Protein AF-A0A560WJF0-F1 (afdb_monomer_lite)

Structure (mmCIF, N/CA/C/O backbone):
data_AF-A0A560WJF0-F1
#
_entry.id   AF-A0A560WJF0-F1
#
loop_
_atom_site.group_PDB
_atom_site.id
_atom_site.type_symbol
_atom_site.label_atom_id
_atom_site.label_alt_id
_atom_site.label_comp_id
_atom_site.label_asym_id
_atom_site.label_entity_id
_atom_site.label_seq_id
_atom_site.pdbx_PDB_ins_code
_atom_site.Cartn_x
_atom_site.Cartn_y
_atom_site.Cartn_z
_atom_site.occupancy
_atom_site.B_iso_or_equiv
_atom_site.auth_seq_id
_atom_site.auth_comp_id
_atom_site.auth_asym_id
_atom_site.auth_atom_id
_atom_site.pdbx_PDB_model_num
ATOM 1 N N . MET A 1 1 ? -15.827 9.430 17.264 1.00 92.88 1 MET A N 1
ATOM 2 C CA . MET A 1 1 ? -16.241 8.261 18.067 1.00 92.88 1 MET A CA 1
ATOM 3 C C . MET A 1 1 ? -15.014 7.760 18.807 1.00 92.88 1 MET A C 1
ATOM 5 O O . MET A 1 1 ? -13.922 7.928 18.284 1.00 92.88 1 MET A O 1
ATOM 9 N N . VAL A 1 2 ? -15.182 7.204 20.005 1.00 95.75 2 VAL A N 1
ATOM 10 C CA . VAL A 1 2 ? -14.096 6.540 20.741 1.00 95.75 2 VAL A CA 1
ATOM 11 C C . VAL A 1 2 ? -14.425 5.054 20.792 1.00 95.75 2 VAL A C 1
ATOM 13 O O . VAL A 1 2 ? -15.558 4.708 21.127 1.00 95.75 2 VAL A O 1
ATOM 16 N N . ILE A 1 3 ? -13.469 4.212 20.411 1.00 94.94 3 ILE A N 1
ATOM 17 C CA . ILE A 1 3 ? -13.545 2.758 20.556 1.00 94.94 3 ILE A CA 1
ATOM 18 C C . ILE A 1 3 ? -12.639 2.366 21.716 1.00 94.94 3 ILE A C 1
ATOM 20 O O . ILE A 1 3 ? -11.449 2.673 21.694 1.00 94.94 3 ILE A O 1
ATOM 24 N N . HIS A 1 4 ? -13.209 1.689 22.710 1.00 94.19 4 HIS A N 1
ATOM 25 C CA . HIS A 1 4 ? -12.426 1.078 23.773 1.00 94.19 4 HIS A CA 1
ATOM 26 C C . HIS A 1 4 ? -11.881 -0.258 23.272 1.00 94.19 4 HIS A C 1
ATOM 28 O O . HIS A 1 4 ? -12.667 -1.140 22.931 1.00 94.19 4 HIS A O 1
ATOM 34 N N . THR A 1 5 ? -10.562 -0.379 23.166 1.00 91.44 5 THR A N 1
ATOM 35 C CA . THR A 1 5 ? -9.895 -1.587 22.671 1.00 91.44 5 THR A CA 1
ATOM 36 C C . THR A 1 5 ? -9.577 -2.532 23.826 1.00 91.44 5 THR A C 1
ATOM 38 O O . THR A 1 5 ? -9.206 -2.105 24.925 1.00 91.44 5 THR A O 1
ATOM 41 N N . GLU A 1 6 ? -9.687 -3.839 23.590 1.00 88.75 6 GLU A N 1
ATOM 42 C CA . GLU A 1 6 ? -9.444 -4.851 24.624 1.00 88.75 6 GLU A CA 1
ATOM 43 C C . GLU A 1 6 ? -7.965 -5.240 24.699 1.00 88.75 6 GLU A C 1
ATOM 45 O O . GLU A 1 6 ? -7.574 -6.397 24.548 1.00 88.75 6 GLU A O 1
ATOM 50 N N . LEU A 1 7 ? -7.109 -4.248 24.961 1.00 92.88 7 LEU A N 1
ATOM 51 C CA . LEU A 1 7 ? -5.667 -4.469 25.015 1.00 92.88 7 LEU A CA 1
ATOM 52 C C . LEU A 1 7 ? -5.272 -5.431 26.156 1.00 92.88 7 LEU A C 1
ATOM 54 O O . LEU A 1 7 ? -5.775 -5.303 27.282 1.00 92.88 7 LEU A O 1
ATOM 58 N N . PRO A 1 8 ? -4.283 -6.319 25.935 1.00 92.44 8 PRO A N 1
ATOM 59 C CA . PRO A 1 8 ? -3.612 -7.068 26.991 1.00 92.44 8 PRO A CA 1
ATOM 60 C C . PRO A 1 8 ? -3.231 -6.192 28.192 1.00 92.44 8 PRO A C 1
ATOM 62 O O . PRO A 1 8 ? -2.823 -5.040 28.041 1.00 92.44 8 PRO A O 1
ATOM 65 N N . ALA A 1 9 ? -3.307 -6.752 29.405 1.00 91.25 9 ALA A N 1
ATOM 66 C CA . ALA A 1 9 ? -3.185 -5.993 30.657 1.00 91.25 9 ALA A CA 1
ATOM 67 C C . ALA A 1 9 ? -1.922 -5.111 30.744 1.00 91.25 9 ALA A C 1
ATOM 69 O O . ALA A 1 9 ? -1.984 -3.995 31.258 1.00 91.25 9 ALA A O 1
ATOM 70 N N . VAL A 1 10 ? -0.795 -5.592 30.209 1.00 92.62 10 VAL A N 1
ATOM 71 C CA . VAL A 1 10 ? 0.477 -4.851 30.176 1.00 92.62 10 VAL A CA 1
ATOM 72 C C . VAL A 1 10 ? 0.373 -3.592 29.309 1.00 92.62 10 VAL A C 1
ATOM 74 O O . VAL A 1 10 ? 0.867 -2.536 29.691 1.00 92.62 10 VAL A O 1
ATOM 77 N N . TRP A 1 11 ? -0.292 -3.681 28.159 1.00 95.44 11 TRP A N 1
ATOM 78 C CA . TRP A 1 11 ? -0.465 -2.567 27.222 1.00 95.44 11 TRP A CA 1
ATOM 79 C C . TRP A 1 11 ? -1.551 -1.609 27.694 1.00 95.44 11 TRP A C 1
ATOM 81 O O . TRP A 1 11 ? -1.401 -0.396 27.581 1.00 95.44 11 TRP A O 1
ATOM 91 N N . ARG A 1 12 ? -2.598 -2.146 28.328 1.00 92.12 12 ARG A N 1
ATOM 92 C CA . ARG A 1 12 ? -3.632 -1.354 28.994 1.00 92.12 12 ARG A CA 1
ATOM 93 C C . ARG A 1 12 ? -3.032 -0.433 30.060 1.00 92.12 12 ARG A C 1
ATOM 95 O O . ARG A 1 12 ? -3.375 0.741 30.112 1.00 92.12 12 ARG A O 1
ATOM 102 N N . ALA A 1 13 ? -2.080 -0.927 30.856 1.00 92.06 13 ALA A N 1
ATOM 103 C CA . ALA A 1 13 ? -1.362 -0.107 31.837 1.00 92.06 13 ALA A CA 1
ATOM 104 C C . ALA A 1 13 ? -0.521 1.015 31.194 1.00 92.06 13 ALA A C 1
ATOM 106 O O . ALA A 1 13 ? -0.333 2.064 31.805 1.00 92.06 13 ALA A O 1
ATOM 107 N N . ALA A 1 14 ? -0.038 0.808 29.965 1.00 93.25 14 ALA A N 1
ATOM 108 C CA . ALA A 1 14 ? 0.671 1.814 29.175 1.00 93.25 14 ALA A CA 1
ATOM 109 C C . ALA A 1 14 ? -0.266 2.736 28.365 1.00 93.25 14 ALA A C 1
ATOM 111 O O . ALA A 1 14 ? 0.202 3.701 27.765 1.00 93.25 14 ALA A O 1
ATOM 112 N N . GLY A 1 15 ? -1.570 2.439 28.319 1.00 95.38 15 GLY A N 1
ATOM 113 C CA . GLY A 1 15 ? -2.573 3.159 27.529 1.00 95.38 15 GLY A CA 1
ATOM 114 C C . GLY A 1 15 ? -2.518 2.909 26.015 1.00 95.38 15 GLY A C 1
ATOM 115 O O . GLY A 1 15 ? -3.327 3.477 25.282 1.00 95.38 15 GLY A O 1
ATOM 116 N N . GLN A 1 16 ? -1.594 2.073 25.529 1.00 96.62 16 GLN A N 1
ATOM 117 C CA . GLN A 1 16 ? -1.430 1.758 24.108 1.00 96.62 16 GLN A CA 1
ATOM 118 C C . GLN A 1 16 ? -0.693 0.429 23.887 1.00 96.62 16 GLN A C 1
ATOM 120 O O . GLN A 1 16 ? 0.109 -0.005 24.718 1.00 96.62 16 GLN A O 1
ATOM 125 N N . SER A 1 17 ? -0.921 -0.187 22.729 1.00 96.94 17 SER A N 1
ATOM 126 C CA . SER A 1 17 ? -0.139 -1.321 22.231 1.00 96.94 17 SER A CA 1
ATOM 127 C C . SER A 1 17 ? 1.274 -0.896 21.787 1.00 96.94 17 SER A C 1
ATOM 129 O O . SER A 1 17 ? 1.499 0.275 21.457 1.00 96.94 17 SER A O 1
ATOM 131 N N . PRO A 1 18 ? 2.231 -1.841 21.686 1.00 95.81 18 PRO A N 1
ATOM 132 C CA . PRO A 1 18 ? 3.558 -1.594 21.113 1.00 95.81 18 PRO A CA 1
ATOM 133 C C . PRO A 1 18 ? 3.526 -1.062 19.674 1.00 95.81 18 PRO A C 1
ATOM 135 O O . PRO A 1 18 ? 4.494 -0.451 19.226 1.00 95.81 18 PRO A O 1
ATOM 138 N N . PHE A 1 19 ? 2.417 -1.275 18.961 1.00 95.00 19 PHE A N 1
ATOM 139 C CA . PHE A 1 19 ? 2.232 -0.873 17.567 1.00 95.00 19 PHE A CA 1
ATOM 140 C C . PHE A 1 19 ? 1.314 0.352 17.407 1.00 95.00 19 PHE A C 1
ATOM 142 O O . PHE A 1 19 ? 0.884 0.665 16.296 1.00 95.00 19 PHE A O 1
ATOM 149 N N . GLY A 1 20 ? 1.041 1.067 18.506 1.00 95.56 20 GLY A N 1
ATOM 150 C CA . GLY A 1 20 ? 0.449 2.409 18.524 1.00 95.56 20 GLY A CA 1
ATOM 151 C C . GLY A 1 20 ? -1.075 2.493 18.417 1.00 95.56 20 GLY A C 1
ATOM 152 O O . GLY A 1 20 ? -1.596 3.600 18.262 1.00 95.56 20 GLY A O 1
ATOM 153 N N . VAL A 1 21 ? -1.784 1.366 18.541 1.00 97.25 21 VAL A N 1
ATOM 154 C CA . VAL A 1 21 ? -3.228 1.352 18.850 1.00 97.25 21 VAL A CA 1
ATOM 155 C C . VAL A 1 21 ? -3.427 1.791 20.299 1.00 97.25 21 VAL A C 1
ATOM 157 O O . VAL A 1 21 ? -2.797 1.218 21.190 1.00 97.25 21 VAL A O 1
ATOM 160 N N . GLN A 1 22 ? -4.271 2.791 20.540 1.00 97.19 22 GLN A N 1
ATOM 161 C CA . GLN A 1 22 ? -4.580 3.307 21.875 1.00 97.19 22 GLN A CA 1
ATOM 162 C C . GLN A 1 22 ? -5.705 2.512 22.546 1.00 97.19 22 GLN A C 1
ATOM 164 O O . GLN A 1 22 ? -6.575 1.956 21.877 1.00 97.19 22 GLN A O 1
ATOM 169 N N . MET A 1 23 ? -5.705 2.497 23.882 1.00 95.50 23 MET A N 1
ATOM 170 C CA . MET A 1 23 ? -6.789 1.913 24.686 1.00 95.50 23 MET A CA 1
ATOM 171 C C . MET A 1 23 ? -8.140 2.571 24.372 1.00 95.50 23 MET A C 1
ATOM 173 O O . MET A 1 23 ? -9.139 1.883 24.205 1.00 95.50 23 MET A O 1
ATOM 177 N N . ASP A 1 24 ? -8.144 3.896 24.234 1.00 96.00 24 ASP A N 1
ATOM 178 C CA . ASP A 1 24 ? -9.291 4.683 23.786 1.00 96.00 24 ASP A CA 1
ATOM 179 C C . ASP A 1 24 ? -8.988 5.254 22.396 1.00 96.00 24 ASP A C 1
ATOM 181 O O . ASP A 1 24 ? -8.486 6.370 22.245 1.00 96.00 24 ASP A O 1
ATOM 185 N N . GLU A 1 25 ? -9.256 4.469 21.356 1.00 97.19 25 GLU A N 1
ATOM 186 C CA . GLU A 1 25 ? -8.896 4.824 19.988 1.00 97.19 25 GLU A CA 1
ATOM 187 C C . GLU A 1 25 ? -9.942 5.773 19.384 1.00 97.19 25 GLU A C 1
ATOM 189 O O . GLU A 1 25 ? -11.121 5.439 19.199 1.00 97.19 25 GLU A O 1
ATOM 194 N N . VAL A 1 26 ? -9.511 6.997 19.070 1.00 96.44 26 VAL A N 1
ATOM 195 C CA . VAL A 1 26 ? -10.371 8.003 18.444 1.00 96.44 26 VAL A CA 1
ATOM 196 C C . VAL A 1 26 ? -10.484 7.724 16.951 1.00 96.44 26 VAL A C 1
ATOM 198 O O . VAL A 1 26 ? -9.529 7.873 16.191 1.00 96.44 26 VAL A O 1
ATOM 201 N N . VAL A 1 27 ? -11.699 7.411 16.513 1.00 96.38 27 VAL A N 1
ATOM 202 C CA . VAL A 1 27 ? -12.021 7.155 15.108 1.00 96.38 27 VAL A CA 1
ATOM 203 C C . VAL A 1 27 ? -13.098 8.110 14.607 1.00 96.38 27 VAL A C 1
ATOM 205 O O . VAL A 1 27 ? -14.061 8.459 15.304 1.00 96.38 27 VAL A O 1
ATOM 208 N N . THR A 1 28 ? -12.955 8.540 13.361 1.00 95.56 28 THR A N 1
ATOM 209 C CA . THR A 1 28 ? -13.942 9.363 12.665 1.00 95.56 28 THR A CA 1
ATOM 210 C C . THR A 1 28 ? -14.656 8.510 11.632 1.00 95.56 28 THR A C 1
ATOM 212 O O . THR A 1 28 ? -14.018 7.992 10.722 1.00 95.56 28 THR A O 1
ATOM 215 N N . ILE A 1 29 ? -15.981 8.403 11.750 1.00 93.25 29 ILE A N 1
ATOM 216 C CA . ILE A 1 29 ? -16.832 7.879 10.680 1.00 93.25 29 ILE A CA 1
ATOM 217 C C . ILE A 1 29 ? -17.608 9.054 10.095 1.00 93.25 29 ILE A C 1
ATOM 219 O O . ILE A 1 29 ? -18.488 9.611 10.751 1.00 93.25 29 ILE A O 1
ATOM 223 N N . ALA A 1 30 ? -17.253 9.452 8.878 1.00 92.00 30 ALA A N 1
ATOM 224 C CA . ALA A 1 30 ? -17.898 10.538 8.160 1.00 92.00 30 ALA A CA 1
ATOM 225 C C . ALA A 1 30 ? -18.927 9.979 7.170 1.00 92.00 30 ALA A C 1
ATOM 227 O O . ALA A 1 30 ? -18.611 9.141 6.321 1.00 92.00 30 ALA A O 1
ATOM 228 N N . LEU A 1 31 ? -20.165 10.460 7.275 1.00 91.12 31 LEU A N 1
ATOM 229 C CA . LEU A 1 31 ? -21.229 10.149 6.326 1.00 91.12 31 LEU A CA 1
ATOM 230 C C . LEU A 1 31 ? -21.211 11.178 5.195 1.00 91.12 31 LEU A C 1
ATOM 232 O O . LEU A 1 31 ? -21.229 12.383 5.438 1.00 91.12 31 LEU A O 1
ATOM 236 N N . HIS A 1 32 ? -21.184 10.699 3.957 1.00 86.75 32 HIS A N 1
ATOM 237 C CA . HIS A 1 32 ? -21.320 11.547 2.777 1.00 86.75 32 HIS A CA 1
ATOM 238 C C . HIS A 1 32 ? -22.782 12.006 2.623 1.00 86.75 32 HIS A C 1
ATOM 240 O O . HIS A 1 32 ? -23.697 11.283 3.015 1.00 86.75 32 HIS A O 1
ATOM 246 N N . ASP A 1 33 ? -23.027 13.138 1.957 1.00 91.38 33 ASP A N 1
ATOM 247 C CA . ASP A 1 33 ? -24.388 13.616 1.622 1.00 91.38 33 ASP A CA 1
ATOM 248 C C . ASP A 1 33 ? -25.220 12.614 0.785 1.00 91.38 33 ASP A C 1
ATOM 250 O O . ASP A 1 33 ? -26.446 12.678 0.758 1.00 91.38 33 ASP A O 1
ATOM 254 N N . ARG A 1 34 ? -24.553 11.649 0.138 1.00 90.12 34 ARG A N 1
ATOM 255 C CA . ARG A 1 34 ? -25.143 10.572 -0.660 1.00 90.12 34 ARG A CA 1
ATOM 256 C C . ARG A 1 34 ? -25.253 9.258 0.104 1.00 90.12 34 ARG A C 1
ATOM 258 O O . ARG A 1 34 ? -25.579 8.244 -0.504 1.00 90.12 34 ARG A O 1
ATOM 265 N N . PHE A 1 35 ? -24.949 9.212 1.396 1.00 85.12 35 PHE A N 1
ATOM 266 C CA . PHE A 1 35 ? -25.172 8.009 2.195 1.00 85.12 35 PHE A CA 1
ATOM 267 C C . PHE A 1 35 ? -26.670 7.617 2.162 1.00 85.12 35 PHE A C 1
ATOM 269 O O . PHE A 1 35 ? -27.514 8.504 2.290 1.00 85.12 35 PHE A O 1
ATOM 276 N N . PRO A 1 36 ? -27.044 6.331 1.978 1.00 82.06 36 PRO A N 1
ATOM 277 C CA . PRO A 1 36 ? -26.206 5.123 1.927 1.00 82.06 36 PRO A CA 1
ATOM 278 C C . PRO A 1 36 ? -25.789 4.672 0.509 1.00 82.06 36 PRO A C 1
ATOM 280 O O . PRO A 1 36 ? -25.342 3.540 0.325 1.00 82.06 36 PRO A O 1
ATOM 283 N N . LEU A 1 37 ? -25.933 5.514 -0.520 1.00 84.25 37 LEU A N 1
ATOM 284 C CA . LEU A 1 37 ? -25.491 5.189 -1.887 1.00 84.25 37 LEU A CA 1
ATOM 285 C C . LEU A 1 37 ? -23.963 5.101 -2.002 1.00 84.25 37 LEU A C 1
ATOM 287 O O . LEU A 1 37 ? -23.449 4.410 -2.881 1.00 84.25 37 LEU A O 1
ATOM 291 N N . VAL A 1 38 ? -23.232 5.775 -1.119 1.00 85.56 38 VAL A N 1
ATOM 292 C CA . VAL A 1 38 ? -21.773 5.678 -1.008 1.00 85.56 38 VAL A CA 1
ATOM 293 C C . VAL A 1 38 ? -21.378 5.194 0.382 1.00 85.56 38 VAL A C 1
ATOM 295 O O . VAL A 1 38 ? -22.110 5.402 1.353 1.00 85.56 38 VAL A O 1
ATOM 298 N N . SER A 1 39 ? -20.225 4.530 0.458 1.00 86.25 39 SER A N 1
ATOM 299 C CA . SER A 1 39 ? -19.659 4.065 1.723 1.00 86.25 39 SER A CA 1
ATOM 300 C C . SER A 1 39 ? -19.391 5.244 2.664 1.00 86.25 39 SER A C 1
ATOM 302 O O . SER A 1 39 ? -18.975 6.304 2.187 1.00 86.25 39 SER A O 1
ATOM 304 N N . PRO A 1 40 ? -19.571 5.076 3.985 1.00 89.56 40 PRO A N 1
ATOM 305 C CA . PRO A 1 40 ? -18.981 5.999 4.944 1.00 89.56 40 PRO A CA 1
ATOM 306 C C . PRO A 1 40 ? -17.452 6.013 4.801 1.00 89.56 40 PRO A C 1
ATOM 308 O O . PRO A 1 40 ? -16.851 5.005 4.412 1.00 89.56 40 PRO A O 1
ATOM 311 N N . TRP A 1 41 ? -16.838 7.146 5.142 1.00 89.81 41 TRP A N 1
ATOM 312 C CA . TRP A 1 41 ? -15.387 7.267 5.270 1.00 89.81 41 TRP A CA 1
ATOM 313 C C . TRP A 1 41 ? -14.961 7.023 6.702 1.00 89.81 41 TRP A C 1
ATOM 315 O O . TRP A 1 41 ? -15.542 7.587 7.629 1.00 89.81 41 TRP A O 1
ATOM 325 N N . ILE A 1 42 ? -13.929 6.207 6.871 1.00 93.25 42 ILE A N 1
ATOM 326 C CA . ILE A 1 42 ? -13.411 5.817 8.176 1.00 93.25 42 ILE A CA 1
ATOM 327 C C . ILE A 1 42 ? -11.984 6.327 8.260 1.00 93.25 42 ILE A C 1
ATOM 329 O O . ILE A 1 42 ? -11.157 6.032 7.404 1.00 93.25 42 ILE A O 1
ATOM 333 N N . ARG A 1 43 ? -11.707 7.123 9.285 1.00 94.56 43 ARG A N 1
ATOM 334 C CA . ARG A 1 43 ? -10.398 7.722 9.526 1.00 94.56 43 ARG A CA 1
ATOM 335 C C . ARG A 1 43 ? -9.959 7.412 10.948 1.00 94.56 43 ARG A C 1
ATOM 337 O O . ARG A 1 43 ? -10.694 7.693 11.896 1.00 94.56 43 ARG A O 1
ATOM 344 N N . LEU A 1 44 ? -8.763 6.851 11.067 1.00 96.19 44 LEU A N 1
ATOM 345 C CA . LEU A 1 44 ? -8.034 6.721 12.327 1.00 96.19 44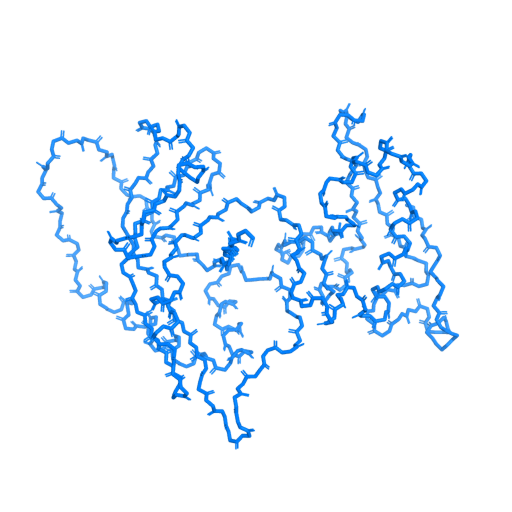 LEU A CA 1
ATOM 346 C C . LEU A 1 44 ? -7.369 8.060 12.675 1.00 96.19 44 LEU A C 1
ATOM 348 O O . LEU A 1 44 ? -7.392 8.998 11.871 1.00 96.19 44 LEU A O 1
ATOM 352 N N . ARG A 1 45 ? -6.770 8.168 13.863 1.00 94.94 45 ARG A N 1
ATOM 353 C CA . ARG A 1 45 ? -5.992 9.358 14.236 1.00 94.94 45 ARG A CA 1
ATOM 354 C C . ARG A 1 45 ? -4.910 9.677 13.198 1.00 94.94 45 ARG A C 1
ATOM 356 O O . ARG A 1 45 ? -4.380 8.795 12.527 1.00 94.94 45 ARG A O 1
ATOM 363 N N . ASP A 1 46 ? -4.553 10.952 13.095 1.00 91.62 46 ASP A N 1
ATOM 364 C CA . ASP A 1 46 ? -3.581 11.424 12.098 1.00 91.62 46 ASP A CA 1
ATOM 365 C C . ASP A 1 46 ? -2.165 10.896 12.325 1.00 91.62 46 ASP A C 1
ATOM 367 O O . ASP A 1 46 ? -1.390 10.762 11.379 1.00 91.62 46 ASP A O 1
ATOM 371 N N . ASP A 1 47 ? -1.847 10.576 13.574 1.00 92.44 47 ASP A N 1
ATOM 372 C CA . ASP A 1 47 ? -0.597 9.971 14.012 1.00 92.44 47 ASP A CA 1
ATOM 373 C C . ASP A 1 47 ? -0.686 8.440 14.140 1.00 92.44 47 ASP A C 1
ATOM 375 O O . ASP A 1 47 ? 0.252 7.817 14.641 1.00 92.44 47 ASP A O 1
ATOM 379 N N . PHE A 1 48 ? -1.778 7.809 13.685 1.00 94.88 48 PHE A N 1
ATOM 380 C CA . PHE A 1 48 ? -1.896 6.352 13.705 1.00 94.88 48 PHE A CA 1
ATOM 381 C C . PHE A 1 48 ? -0.782 5.716 12.849 1.00 94.88 48 PHE A C 1
ATOM 383 O O . PHE A 1 48 ? -0.611 6.097 11.681 1.00 94.88 48 PHE A O 1
ATOM 390 N N . PRO A 1 49 ? -0.007 4.748 13.381 1.00 92.25 49 PRO A N 1
ATOM 391 C CA . PRO A 1 49 ? 1.139 4.205 12.664 1.00 92.25 49 PRO A CA 1
ATOM 392 C C . PRO A 1 49 ? 0.752 3.550 11.340 1.00 92.25 49 PRO A C 1
ATOM 394 O O . PRO A 1 49 ? -0.084 2.657 11.277 1.00 92.25 49 PRO A O 1
ATOM 397 N N . ARG A 1 50 ? 1.426 3.933 10.253 1.00 89.75 50 ARG A N 1
ATOM 398 C CA . ARG A 1 50 ? 1.193 3.333 8.927 1.00 89.75 50 ARG A CA 1
ATOM 399 C C . ARG A 1 50 ? 1.883 1.982 8.733 1.00 89.75 50 ARG A C 1
ATOM 401 O O . ARG A 1 50 ? 1.792 1.424 7.654 1.00 89.75 50 ARG A O 1
ATOM 408 N N . ILE A 1 51 ? 2.571 1.457 9.746 1.00 89.06 51 ILE A N 1
ATOM 409 C CA . ILE A 1 51 ? 3.253 0.152 9.685 1.00 89.06 51 ILE A CA 1
ATOM 410 C C . ILE A 1 51 ? 2.283 -1.027 9.550 1.00 89.06 51 ILE A C 1
ATOM 412 O O . ILE A 1 51 ? 2.711 -2.129 9.229 1.00 89.06 51 ILE A O 1
ATOM 416 N N . HIS A 1 52 ? 0.996 -0.798 9.803 1.00 91.56 52 HIS A N 1
ATOM 417 C CA . HIS A 1 52 ? -0.028 -1.827 9.753 1.00 91.56 52 HIS A CA 1
ATOM 418 C C . HIS A 1 52 ? -0.381 -2.209 8.308 1.00 91.56 52 HIS A C 1
ATOM 420 O O . HIS A 1 52 ? -0.518 -1.319 7.453 1.00 91.56 52 HIS A O 1
ATOM 426 N N . PRO A 1 53 ? -0.570 -3.513 8.022 1.00 89.31 53 PRO A N 1
ATOM 427 C CA . PRO A 1 53 ? -1.255 -3.952 6.815 1.00 89.31 53 PRO A CA 1
ATOM 428 C C . PRO A 1 53 ? -2.641 -3.320 6.707 1.00 89.31 53 PRO A C 1
ATOM 430 O O . PRO A 1 53 ? -3.167 -2.766 7.670 1.00 89.31 53 PRO A O 1
ATOM 433 N N . HIS A 1 54 ? -3.260 -3.418 5.532 1.00 90.75 54 HIS A N 1
ATOM 434 C CA . HIS A 1 54 ? -4.649 -2.981 5.353 1.00 90.75 54 HIS A CA 1
ATOM 435 C C . HIS A 1 54 ? -4.896 -1.514 5.746 1.00 90.75 54 HIS A C 1
ATOM 437 O O . HIS A 1 54 ? -5.984 -1.156 6.178 1.00 90.75 54 HIS A O 1
ATOM 443 N N . ILE A 1 55 ? -3.907 -0.642 5.542 1.00 91.19 55 ILE A N 1
ATOM 444 C CA . ILE A 1 55 ? -4.075 0.817 5.522 1.00 91.19 55 ILE A CA 1
ATOM 445 C C . ILE A 1 55 ? -4.042 1.282 4.066 1.00 91.19 55 ILE A C 1
ATOM 447 O O . ILE A 1 55 ? -3.125 0.927 3.323 1.00 91.19 55 ILE A O 1
ATOM 451 N N . GLN A 1 56 ? -5.019 2.100 3.660 1.00 87.31 56 GLN A N 1
ATOM 452 C CA . GLN A 1 56 ? -5.075 2.671 2.314 1.00 87.31 56 GLN A CA 1
ATOM 453 C C . GLN A 1 56 ? -3.767 3.409 1.974 1.00 87.31 56 GLN A C 1
ATOM 455 O O . GLN A 1 56 ? -3.254 4.182 2.801 1.00 87.31 56 GLN A O 1
ATOM 460 N N . PRO A 1 57 ? -3.243 3.232 0.747 1.00 82.88 57 PRO A N 1
ATOM 461 C CA . PRO A 1 57 ? -2.093 3.988 0.276 1.00 82.88 57 PRO A CA 1
ATOM 462 C C . PRO A 1 57 ? -2.345 5.491 0.373 1.00 82.88 57 PRO A C 1
ATOM 464 O O . PRO A 1 57 ? -3.413 5.991 0.020 1.00 82.88 57 PRO A O 1
ATOM 467 N N . GLY A 1 58 ? -1.343 6.232 0.831 1.00 78.25 58 GLY A N 1
ATOM 468 C CA . GLY A 1 58 ? -1.483 7.661 1.047 1.00 78.25 58 GLY A CA 1
ATOM 469 C C . GLY A 1 58 ? -0.142 8.334 1.271 1.00 78.25 58 GLY A C 1
ATOM 470 O O . GLY A 1 58 ? 0.818 7.724 1.739 1.00 78.25 58 GLY A O 1
ATOM 471 N N . LYS A 1 59 ? -0.071 9.623 0.935 1.00 72.56 59 LYS A N 1
ATOM 472 C CA . LYS A 1 59 ? 1.115 10.441 1.215 1.00 72.56 59 LYS A CA 1
ATOM 473 C C . LYS A 1 59 ? 1.287 10.621 2.723 1.00 72.56 59 LYS A C 1
ATOM 475 O O . LYS A 1 59 ? 0.312 10.561 3.477 1.00 72.56 59 LYS A O 1
ATOM 480 N N . ALA A 1 60 ? 2.509 10.917 3.158 1.00 73.81 60 ALA A N 1
ATOM 481 C CA . ALA A 1 60 ? 2.741 11.387 4.520 1.00 73.81 60 ALA A CA 1
ATOM 482 C C . ALA A 1 60 ? 1.809 12.577 4.832 1.00 73.81 60 ALA A C 1
ATOM 484 O O . ALA A 1 60 ? 1.646 13.474 4.004 1.00 73.81 60 ALA A O 1
ATOM 485 N N . GLY A 1 61 ? 1.146 12.538 5.990 1.00 78.94 61 GLY A N 1
ATOM 486 C CA . GLY A 1 61 ? 0.158 13.542 6.403 1.00 78.94 61 GLY A CA 1
ATOM 487 C C . GLY A 1 61 ? -1.233 13.419 5.764 1.00 78.94 61 GLY A C 1
ATOM 488 O O . GLY A 1 61 ? -2.121 14.188 6.117 1.00 78.94 61 GLY A O 1
ATOM 489 N N . SER A 1 62 ? -1.462 12.471 4.846 1.00 83.75 62 SER A N 1
ATOM 490 C CA . SER A 1 62 ? -2.829 12.134 4.417 1.00 83.75 62 SER A CA 1
ATOM 491 C C . SER A 1 62 ? -3.576 11.365 5.508 1.00 83.75 62 SER A C 1
ATOM 493 O O . SER A 1 62 ? -2.957 10.802 6.416 1.00 83.75 62 SER A O 1
ATOM 495 N N . PHE A 1 63 ? -4.905 11.311 5.402 1.00 88.94 63 PHE A N 1
ATOM 496 C CA . PHE A 1 63 ? -5.741 10.562 6.337 1.00 88.94 63 PHE A CA 1
ATOM 497 C C . PHE A 1 63 ? -5.356 9.082 6.379 1.00 88.94 63 PHE A C 1
ATOM 499 O O . PHE A 1 63 ? -5.029 8.476 5.353 1.00 88.94 63 PHE A O 1
ATOM 506 N N . VAL A 1 64 ? -5.376 8.509 7.580 1.00 92.88 64 VAL A N 1
ATOM 507 C CA . VAL A 1 64 ? -5.144 7.082 7.788 1.00 92.88 64 VAL A CA 1
ATOM 508 C C . VAL A 1 64 ? -6.490 6.374 7.689 1.00 92.88 64 VAL A C 1
ATOM 510 O O . VAL A 1 64 ? -7.309 6.449 8.603 1.00 92.88 64 VAL A O 1
ATOM 513 N N . GLU A 1 65 ? -6.736 5.738 6.547 1.00 92.06 65 GLU A N 1
ATOM 514 C CA . GLU A 1 65 ? -7.976 5.009 6.277 1.00 92.06 65 GLU A CA 1
ATOM 515 C C . GLU A 1 65 ? -7.718 3.495 6.327 1.00 92.06 65 GLU A C 1
ATOM 517 O O . GLU A 1 65 ? -6.882 3.002 5.562 1.00 92.06 65 GLU A O 1
ATOM 522 N N . PRO A 1 66 ? -8.411 2.741 7.198 1.00 93.31 66 PRO A N 1
ATOM 523 C CA . PRO A 1 66 ? -8.280 1.296 7.256 1.00 93.31 66 PRO A CA 1
ATOM 524 C C . PRO A 1 66 ? -9.105 0.624 6.149 1.00 93.31 66 PRO A C 1
ATOM 526 O O . PRO A 1 66 ? -10.231 1.008 5.818 1.00 93.31 66 PRO A O 1
ATOM 529 N N . CYS A 1 67 ? -8.549 -0.438 5.587 1.00 90.75 67 CYS A N 1
ATOM 530 C CA . CYS A 1 67 ? -9.218 -1.368 4.696 1.00 90.75 67 CYS A CA 1
ATOM 531 C C . CYS A 1 67 ? -9.922 -2.439 5.539 1.00 90.75 67 CYS A C 1
ATOM 533 O O . CYS A 1 67 ? -9.341 -3.467 5.863 1.00 90.75 67 CYS A O 1
ATOM 535 N N . LEU A 1 68 ? -11.180 -2.182 5.902 1.00 90.06 68 LEU A N 1
ATOM 536 C CA . LEU A 1 68 ? -11.943 -3.073 6.786 1.00 90.06 68 LEU A CA 1
ATOM 537 C C . LEU A 1 68 ? -12.439 -4.361 6.127 1.00 90.06 68 LEU A C 1
ATOM 539 O O . LEU A 1 68 ? -12.659 -5.349 6.813 1.00 90.06 68 LEU A O 1
ATOM 543 N N . VAL A 1 69 ? -12.673 -4.339 4.815 1.00 85.69 69 VAL A N 1
ATOM 544 C CA . VAL A 1 69 ? -13.209 -5.481 4.068 1.00 85.69 69 VAL A CA 1
ATOM 545 C C . VAL A 1 69 ? -12.619 -5.542 2.672 1.00 85.69 69 VAL A C 1
ATOM 547 O O . VAL A 1 69 ? -12.254 -4.516 2.087 1.00 85.69 69 VAL A O 1
ATOM 550 N N . LEU A 1 70 ? -12.602 -6.751 2.112 1.00 78.00 70 LEU A N 1
ATOM 551 C CA . LEU A 1 70 ? -12.353 -6.967 0.695 1.00 78.00 70 LEU A CA 1
ATOM 552 C C . LEU A 1 70 ? -13.565 -6.473 -0.108 1.00 78.00 70 LEU A C 1
ATOM 554 O O . LEU A 1 70 ? -14.516 -7.214 -0.329 1.00 78.00 70 LEU A O 1
ATOM 558 N N . GLY A 1 71 ? -13.535 -5.204 -0.513 1.00 80.38 71 GLY A N 1
ATOM 559 C CA . GLY A 1 71 ? -14.624 -4.558 -1.244 1.00 80.38 71 GLY A CA 1
ATOM 560 C C . GLY A 1 71 ? -15.043 -3.242 -0.601 1.00 80.38 71 GLY A C 1
ATOM 561 O O . GLY A 1 71 ? -14.231 -2.535 0.002 1.00 80.38 71 GLY A O 1
ATOM 562 N N . SER A 1 72 ? -16.318 -2.886 -0.752 1.00 83.81 72 SER A N 1
ATOM 563 C CA . SER A 1 72 ? -16.836 -1.629 -0.213 1.00 83.81 72 SER A CA 1
ATOM 564 C C . SER A 1 72 ? -17.366 -1.811 1.213 1.00 83.81 72 SER A C 1
ATOM 566 O O . SER A 1 72 ? -18.218 -2.673 1.421 1.00 83.81 72 SER A O 1
ATOM 568 N N . PRO A 1 73 ? -17.011 -0.947 2.188 1.00 87.94 73 PRO A N 1
ATOM 569 C CA . PRO A 1 73 ? -17.663 -0.958 3.503 1.00 87.94 73 PRO A CA 1
ATOM 570 C C . PRO A 1 73 ? -19.185 -0.733 3.425 1.00 87.94 73 PRO A C 1
ATOM 572 O O . PRO A 1 73 ? -19.919 -1.105 4.339 1.00 87.94 73 PRO A O 1
ATOM 575 N N . ARG A 1 74 ? -19.687 -0.193 2.303 1.00 88.25 74 ARG A N 1
ATOM 576 C CA . ARG A 1 74 ? -21.121 -0.154 1.984 1.00 88.25 74 ARG A CA 1
ATOM 577 C C . ARG A 1 74 ? -21.769 -1.539 2.041 1.00 88.25 74 ARG A C 1
ATOM 579 O O . ARG A 1 74 ? -22.901 -1.635 2.500 1.00 88.25 74 ARG A O 1
ATOM 586 N N . GLU A 1 75 ? -21.087 -2.587 1.590 1.00 88.06 75 GLU A N 1
ATOM 587 C CA . GLU A 1 75 ? -21.622 -3.955 1.592 1.00 88.06 75 GLU A CA 1
ATOM 588 C C . GLU A 1 75 ? -21.864 -4.443 3.021 1.00 88.06 75 GLU A C 1
ATOM 590 O O . GLU A 1 75 ? -22.922 -5.000 3.310 1.00 88.06 75 GLU A O 1
ATOM 595 N N . VAL A 1 76 ? -20.947 -4.132 3.943 1.00 90.44 76 VAL A N 1
ATOM 596 C CA . VAL A 1 76 ? -21.117 -4.419 5.375 1.00 90.44 76 VAL A CA 1
ATOM 597 C C . VAL A 1 76 ? -22.322 -3.674 5.928 1.00 90.44 76 VAL A C 1
ATOM 599 O O . VAL A 1 76 ? -23.173 -4.281 6.570 1.00 90.44 76 VAL A O 1
ATOM 602 N N . VAL A 1 77 ? -22.443 -2.378 5.632 1.00 90.94 77 VAL A N 1
ATOM 603 C CA . VAL A 1 77 ? -23.584 -1.573 6.092 1.00 90.94 77 VAL A CA 1
ATOM 604 C C . VAL A 1 77 ? -24.907 -2.112 5.542 1.00 90.94 77 VAL A C 1
ATOM 606 O O . VAL A 1 77 ? -25.900 -2.141 6.260 1.00 90.94 77 VAL A O 1
ATOM 609 N N . GLN A 1 78 ? -24.939 -2.563 4.289 1.00 89.62 78 GLN A N 1
ATOM 610 C CA . GLN A 1 78 ? -26.143 -3.128 3.679 1.00 89.62 78 GLN A CA 1
ATOM 611 C C . GLN A 1 78 ? -26.508 -4.503 4.249 1.00 89.62 78 GLN A C 1
ATOM 613 O O . GLN A 1 78 ? -27.691 -4.785 4.420 1.00 89.62 78 GLN A O 1
ATOM 618 N N . ALA A 1 79 ? -25.518 -5.347 4.543 1.00 91.06 79 ALA A N 1
ATOM 619 C CA . ALA A 1 79 ? -25.743 -6.710 5.018 1.00 91.06 79 ALA A CA 1
ATOM 620 C C . ALA A 1 79 ? -25.947 -6.803 6.540 1.00 91.06 79 ALA A C 1
ATOM 622 O O . ALA A 1 79 ? -26.734 -7.624 7.005 1.00 91.06 79 ALA A O 1
ATOM 623 N N . ARG A 1 80 ? -25.225 -5.988 7.317 1.00 91.75 80 ARG A N 1
ATOM 624 C CA . ARG A 1 80 ? -25.128 -6.069 8.788 1.00 91.75 80 ARG A CA 1
ATOM 625 C C . ARG A 1 80 ? -25.451 -4.751 9.501 1.00 91.75 80 ARG A C 1
ATOM 627 O O . ARG A 1 80 ? -25.374 -4.668 10.724 1.00 91.75 80 ARG A O 1
ATOM 634 N N . GLY A 1 81 ? -25.820 -3.708 8.759 1.00 90.62 81 GLY A N 1
ATOM 635 C CA . GLY A 1 81 ? -26.081 -2.388 9.325 1.00 90.62 81 GLY A CA 1
ATOM 636 C C . GLY A 1 81 ? -24.812 -1.668 9.786 1.00 90.62 81 GLY A C 1
ATOM 637 O O . GLY A 1 81 ? -23.687 -2.140 9.632 1.00 90.62 81 GLY A O 1
ATOM 638 N N . PHE A 1 82 ? -25.001 -0.488 10.377 1.00 91.00 82 PHE A N 1
ATOM 639 C CA . PHE A 1 82 ? -23.892 0.319 10.893 1.00 91.00 82 PHE A CA 1
ATOM 640 C C . PHE A 1 82 ? -23.184 -0.347 12.082 1.00 91.00 82 PHE A C 1
ATOM 642 O O . PHE A 1 82 ? -21.981 -0.177 12.243 1.00 91.00 82 PHE A O 1
ATOM 649 N N . VAL A 1 83 ? -23.907 -1.147 12.874 1.00 92.88 83 VAL A N 1
ATOM 650 C CA . VAL A 1 83 ? -23.328 -1.932 13.976 1.00 92.88 83 VAL A CA 1
ATOM 651 C C . VAL A 1 83 ? -22.277 -2.903 13.446 1.00 92.88 83 VAL A C 1
ATOM 653 O O . VAL A 1 83 ? -21.152 -2.873 13.928 1.00 92.88 83 VAL A O 1
ATOM 656 N N . GLY A 1 84 ? -22.578 -3.654 12.380 1.00 93.38 84 GLY A N 1
ATOM 657 C CA . GLY A 1 84 ? -21.604 -4.567 11.778 1.00 93.38 84 GLY A CA 1
ATOM 658 C C . GLY A 1 84 ? -20.361 -3.868 11.218 1.00 93.38 84 GLY A C 1
ATOM 659 O O . GLY A 1 84 ? -19.278 -4.443 11.217 1.00 93.38 84 GLY A O 1
ATOM 660 N N . LEU A 1 85 ? -20.482 -2.611 10.774 1.00 93.00 85 LEU A N 1
ATOM 661 C CA . LEU A 1 85 ? -19.319 -1.815 10.373 1.00 93.00 85 LEU A CA 1
ATOM 662 C C . LEU A 1 85 ? -18.434 -1.453 11.573 1.00 93.00 85 LEU A C 1
ATOM 664 O O . LEU A 1 85 ? -17.210 -1.491 11.462 1.00 93.00 85 LEU A O 1
ATOM 668 N N . VAL A 1 86 ? -19.047 -1.090 12.703 1.00 94.12 86 VAL A N 1
ATOM 669 C CA . VAL A 1 86 ? -18.322 -0.788 13.944 1.00 94.12 86 VAL A CA 1
ATOM 670 C C . VAL A 1 86 ? -17.660 -2.048 14.495 1.00 94.12 86 VAL A C 1
ATOM 672 O O . VAL A 1 86 ? -16.488 -1.987 14.837 1.00 94.12 86 VAL A O 1
ATOM 675 N N . GLU A 1 87 ? -18.353 -3.188 14.506 1.00 94.38 87 GLU A N 1
ATOM 676 C CA . GLU A 1 87 ? -17.779 -4.484 14.896 1.00 94.38 87 GLU A CA 1
ATOM 677 C C . GLU A 1 87 ? -16.557 -4.838 14.039 1.00 94.38 87 GLU A C 1
ATOM 679 O O . GLU A 1 87 ? -15.513 -5.188 14.581 1.00 94.38 87 GLU A O 1
ATOM 684 N N . GLN A 1 88 ? -16.642 -4.654 12.715 1.00 94.12 88 GLN A N 1
ATOM 685 C CA . GLN A 1 88 ? -15.504 -4.896 11.825 1.00 94.12 88 GLN A CA 1
ATOM 686 C C . GLN A 1 88 ? -14.315 -3.974 12.125 1.00 94.12 88 GLN A C 1
ATOM 688 O O . GLN A 1 88 ? -13.165 -4.389 11.996 1.00 94.12 88 GLN A O 1
ATOM 693 N N . LEU A 1 89 ? -14.578 -2.719 12.501 1.00 95.50 89 LEU A N 1
ATOM 694 C CA . LEU A 1 89 ? -13.541 -1.766 12.892 1.00 95.50 89 LEU A CA 1
ATOM 695 C C . LEU A 1 89 ? -12.911 -2.123 14.246 1.00 95.50 89 LEU A C 1
ATOM 697 O O . LEU A 1 89 ? -11.704 -1.961 14.394 1.00 95.50 89 LEU A O 1
ATOM 701 N N . VAL A 1 90 ? -13.698 -2.615 15.207 1.00 95.62 90 VAL A N 1
ATOM 702 C CA . VAL A 1 90 ? -13.194 -3.118 16.497 1.00 95.62 90 VAL A CA 1
ATOM 703 C C . VAL A 1 90 ? -12.269 -4.310 16.266 1.00 95.62 90 VAL A C 1
ATOM 705 O O . VAL A 1 90 ? -11.116 -4.259 16.675 1.00 95.62 90 VAL A O 1
ATOM 708 N N . GLU A 1 91 ? -12.722 -5.315 15.512 1.00 94.50 91 GLU A N 1
ATOM 709 C CA . GLU A 1 91 ? -11.904 -6.486 15.168 1.00 94.50 91 GLU A CA 1
ATOM 710 C C . GLU A 1 91 ? -10.608 -6.077 14.452 1.00 94.50 91 GLU A C 1
ATOM 712 O O . GLU A 1 91 ? -9.528 -6.585 14.753 1.00 94.50 91 GLU A O 1
ATOM 717 N N . TRP A 1 92 ? -10.695 -5.119 13.525 1.00 95.31 92 TRP A N 1
ATOM 718 C CA . TRP A 1 92 ? -9.522 -4.594 12.834 1.00 95.31 92 TRP A CA 1
ATOM 719 C C . TRP A 1 92 ? -8.529 -3.947 13.810 1.00 95.31 92 TRP A C 1
ATOM 721 O O . TRP A 1 92 ? -7.330 -4.184 13.699 1.00 95.31 92 TRP A O 1
ATOM 731 N N . LEU A 1 93 ? -9.000 -3.151 14.777 1.00 96.88 93 LEU A N 1
ATOM 732 C CA . LEU A 1 93 ? -8.142 -2.506 15.777 1.00 96.88 93 LEU A CA 1
ATOM 733 C C . LEU A 1 93 ? -7.500 -3.510 16.738 1.00 96.88 93 LEU A C 1
ATOM 735 O O . LEU A 1 93 ? -6.320 -3.353 17.055 1.00 96.88 93 LEU A O 1
ATOM 739 N N . ASP A 1 94 ? -8.233 -4.541 17.153 1.00 94.25 94 ASP A N 1
ATOM 740 C CA . A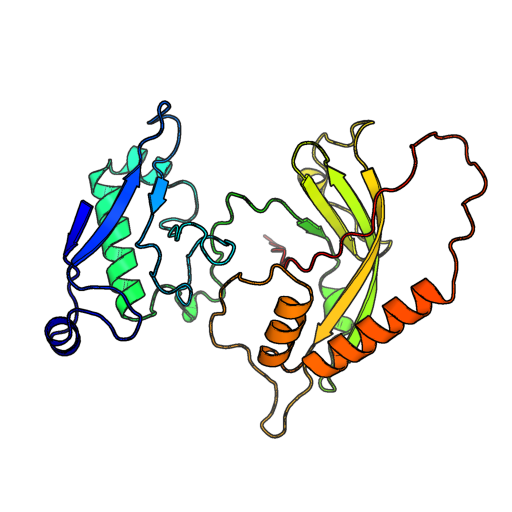SP A 1 94 ? -7.702 -5.604 18.010 1.00 94.25 94 ASP A CA 1
ATOM 741 C C . ASP A 1 94 ? -6.576 -6.363 17.291 1.00 94.25 94 ASP A C 1
ATOM 743 O O . ASP A 1 94 ? -5.476 -6.508 17.824 1.00 94.25 94 ASP A O 1
ATOM 747 N N . ARG A 1 95 ? -6.785 -6.736 16.021 1.00 94.00 95 ARG A N 1
ATOM 748 C CA . ARG A 1 95 ? -5.740 -7.369 15.197 1.00 94.00 95 ARG A CA 1
ATOM 749 C C . ARG A 1 95 ? -4.566 -6.430 14.919 1.00 94.00 95 ARG A C 1
ATOM 751 O O . ARG A 1 95 ? -3.412 -6.856 14.934 1.00 94.00 95 ARG A O 1
ATOM 758 N N . ALA A 1 96 ? -4.826 -5.140 14.700 1.00 95.25 96 ALA A N 1
ATOM 759 C CA . ALA A 1 96 ? -3.777 -4.134 14.543 1.00 95.25 96 ALA A CA 1
ATOM 760 C C . ALA A 1 96 ? -2.918 -4.014 15.812 1.00 95.25 96 ALA A C 1
ATOM 762 O O . ALA A 1 96 ? -1.699 -3.884 15.721 1.00 95.25 96 ALA A O 1
ATOM 763 N N . ALA A 1 97 ? -3.519 -4.105 17.002 1.00 95.88 97 ALA A N 1
ATOM 764 C CA . ALA A 1 97 ? -2.795 -4.016 18.268 1.00 95.88 97 ALA A CA 1
ATOM 765 C C . ALA A 1 97 ? -1.756 -5.136 18.451 1.00 95.88 97 ALA A C 1
ATOM 767 O O . ALA A 1 97 ? -0.810 -4.954 19.217 1.00 95.88 97 ALA A O 1
ATOM 768 N N . GLU A 1 98 ? -1.895 -6.246 17.723 1.00 93.19 98 GLU A N 1
ATOM 769 C CA . GLU A 1 98 ? -0.987 -7.400 17.742 1.00 93.19 98 GLU A CA 1
ATOM 770 C C . GLU A 1 98 ? -0.134 -7.536 16.466 1.00 93.19 98 GLU A C 1
ATOM 772 O O . GLU A 1 98 ? 0.686 -8.445 16.370 1.00 93.19 98 GLU A O 1
ATOM 777 N N . LEU A 1 99 ? -0.273 -6.607 15.508 1.00 90.69 99 LEU A N 1
ATOM 778 C CA . LEU A 1 99 ? 0.323 -6.687 14.165 1.00 90.69 99 LEU A CA 1
ATOM 779 C C . LEU A 1 99 ? -0.139 -7.928 13.365 1.00 90.69 99 LEU A C 1
ATOM 781 O O . LEU A 1 99 ? 0.566 -8.392 12.470 1.00 90.69 99 LEU A O 1
ATOM 785 N N . ASP A 1 100 ? -1.346 -8.423 13.651 1.00 91.38 100 ASP A N 1
ATOM 786 C CA . ASP A 1 100 ? -1.928 -9.663 13.113 1.00 91.38 100 ASP A CA 1
ATOM 787 C C . ASP A 1 100 ? -3.019 -9.394 12.057 1.00 91.38 100 ASP A C 1
ATOM 789 O O . ASP A 1 100 ? -4.011 -10.107 11.928 1.00 91.38 100 ASP A O 1
ATOM 793 N N . LEU A 1 101 ? -2.890 -8.301 11.301 1.00 91.12 101 LEU A N 1
ATOM 794 C CA . LEU A 1 101 ? -3.862 -7.927 10.263 1.00 91.12 101 LEU A CA 1
ATOM 795 C C . LEU A 1 101 ? -3.750 -8.754 8.976 1.00 91.12 101 LEU A C 1
ATOM 797 O O . LEU A 1 101 ? -4.715 -8.810 8.223 1.00 91.12 101 LEU A O 1
ATOM 801 N N . ASN A 1 102 ? -2.592 -9.362 8.720 1.00 87.12 102 ASN A N 1
ATOM 802 C CA . ASN A 1 102 ? -2.394 -10.312 7.627 1.00 87.12 102 ASN A CA 1
ATOM 803 C C . ASN A 1 102 ? -2.264 -11.710 8.218 1.00 87.12 102 ASN A C 1
ATOM 805 O O . ASN A 1 102 ? -1.534 -11.869 9.192 1.00 87.12 102 ASN A O 1
ATOM 809 N N . ASP A 1 103 ? -2.843 -12.717 7.571 1.00 82.31 103 ASP A N 1
ATOM 810 C CA . ASP A 1 103 ? -2.541 -14.112 7.872 1.00 82.31 103 ASP A CA 1
ATOM 811 C C . ASP A 1 103 ? -1.429 -14.641 6.941 1.00 82.31 103 ASP A C 1
ATOM 813 O O . ASP A 1 103 ? -1.659 -14.849 5.742 1.00 82.31 103 ASP A O 1
ATOM 817 N N . PRO A 1 104 ? -0.217 -14.922 7.460 1.00 75.19 104 PRO A N 1
ATOM 818 C CA . PRO A 1 104 ? 0.880 -15.448 6.653 1.00 75.19 104 PRO A CA 1
ATOM 819 C C . PRO A 1 104 ? 0.555 -16.783 5.966 1.00 75.19 104 PRO A C 1
ATOM 821 O O . PRO A 1 104 ? 1.114 -17.069 4.904 1.00 75.19 104 PRO A O 1
ATOM 824 N N . ALA A 1 105 ? -0.344 -17.600 6.531 1.00 81.94 105 ALA A N 1
ATOM 825 C CA . ALA A 1 105 ? -0.739 -18.887 5.960 1.00 81.94 105 ALA A CA 1
ATOM 826 C C . ALA A 1 105 ? -1.583 -18.729 4.684 1.00 81.94 105 ALA A C 1
ATOM 828 O O . ALA A 1 105 ? -1.522 -19.581 3.795 1.00 81.94 105 ALA A O 1
ATOM 829 N N . HIS A 1 106 ? -2.319 -17.621 4.555 1.00 76.19 106 HIS A N 1
ATOM 830 C CA . HIS A 1 106 ? -3.090 -17.282 3.355 1.00 76.19 106 HIS A CA 1
ATOM 831 C C . HIS A 1 106 ? -2.247 -16.581 2.273 1.00 76.19 106 HIS A C 1
ATOM 833 O O . HIS A 1 106 ? -2.723 -16.331 1.159 1.00 76.19 106 HIS A O 1
ATOM 839 N N . GLY A 1 107 ? -0.968 -16.324 2.559 1.00 73.44 107 GLY A N 1
ATOM 840 C CA . GLY A 1 107 ? -0.040 -15.667 1.652 1.00 73.44 107 GLY A CA 1
ATOM 841 C C . GLY A 1 107 ? -0.282 -14.161 1.561 1.00 73.44 107 GLY A C 1
ATOM 842 O O . GLY A 1 107 ? -0.669 -13.506 2.521 1.00 73.44 107 GLY A O 1
ATOM 843 N N . TRP A 1 108 ? 0.007 -13.573 0.398 1.00 70.56 108 TRP A N 1
ATOM 844 C CA . TRP A 1 108 ? -0.122 -12.126 0.228 1.00 70.56 108 TRP A CA 1
ATOM 845 C C . TRP A 1 108 ? -1.590 -11.698 0.103 1.00 70.56 108 TRP A C 1
ATOM 847 O O . TRP A 1 108 ? -2.258 -11.997 -0.899 1.00 70.56 108 TRP A O 1
ATOM 857 N N . GLU A 1 109 ? -2.053 -10.940 1.094 1.00 79.12 109 GLU A N 1
ATOM 858 C CA . GLU A 1 109 ? -3.376 -10.328 1.116 1.00 79.12 109 GLU A CA 1
ATOM 859 C C . GLU A 1 109 ? -3.368 -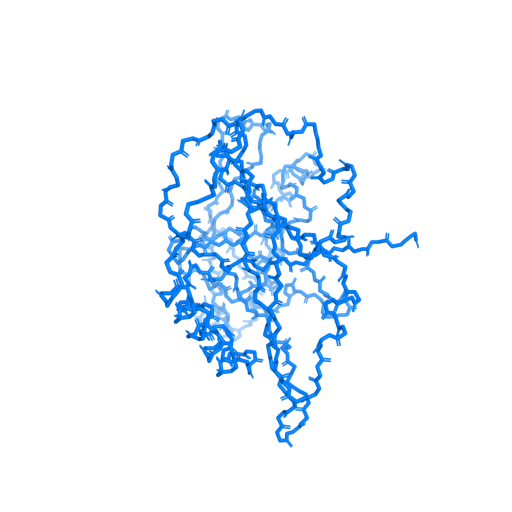8.957 0.420 1.00 79.12 109 GLU A C 1
ATOM 861 O O . GLU A 1 109 ? -2.519 -8.104 0.704 1.00 79.12 109 GLU A O 1
ATOM 866 N N . PRO A 1 110 ? -4.293 -8.710 -0.522 1.00 74.25 110 PRO A N 1
ATOM 867 C CA . PRO A 1 110 ? -4.374 -7.425 -1.188 1.00 74.25 110 PRO A CA 1
ATOM 868 C C . PRO A 1 110 ? -4.961 -6.366 -0.252 1.00 74.25 110 PRO A C 1
ATOM 870 O O . PRO A 1 110 ? -6.071 -6.511 0.250 1.00 74.25 110 PRO A O 1
ATOM 873 N N . VAL A 1 111 ? -4.263 -5.240 -0.123 1.00 80.00 111 VAL A N 1
ATOM 874 C CA . VAL A 1 111 ? -4.851 -4.017 0.430 1.00 80.00 111 VAL A CA 1
ATOM 875 C C . VAL A 1 111 ? -5.766 -3.394 -0.626 1.00 80.00 111 VAL A C 1
ATOM 877 O O . VAL A 1 111 ? -5.393 -3.298 -1.802 1.00 80.00 111 VAL A O 1
ATOM 880 N N . ARG A 1 112 ? -6.967 -2.965 -0.223 1.00 82.00 112 ARG A N 1
ATOM 881 C CA . ARG A 1 112 ? -7.871 -2.192 -1.088 1.00 82.00 112 ARG A CA 1
ATOM 882 C C . ARG A 1 112 ? -7.165 -0.908 -1.538 1.00 82.00 112 ARG A C 1
ATOM 884 O O . ARG A 1 112 ? -6.499 -0.270 -0.732 1.00 82.00 112 ARG A O 1
ATOM 891 N N . ARG A 1 113 ? -7.294 -0.529 -2.811 1.00 78.56 113 ARG A N 1
ATOM 892 C CA . ARG A 1 113 ? -6.673 0.682 -3.376 1.00 78.56 113 ARG A CA 1
ATOM 893 C C . ARG A 1 113 ? -7.715 1.505 -4.123 1.00 78.56 113 ARG A C 1
ATOM 895 O O . ARG A 1 113 ? -7.795 1.444 -5.345 1.00 78.56 113 ARG A O 1
ATOM 902 N N . ASP A 1 114 ? -8.514 2.273 -3.391 1.00 74.56 114 ASP A N 1
ATOM 903 C CA . ASP A 1 114 ? -9.675 2.965 -3.979 1.00 74.56 114 ASP A CA 1
ATOM 904 C C . ASP A 1 114 ? -9.284 4.066 -4.977 1.00 74.56 114 ASP A C 1
ATOM 906 O O . ASP A 1 114 ? -10.043 4.401 -5.884 1.00 74.56 114 ASP A O 1
ATOM 910 N N . THR A 1 115 ? -8.090 4.640 -4.812 1.00 68.25 115 THR A N 1
ATOM 911 C CA . THR A 1 115 ? -7.620 5.807 -5.574 1.00 68.25 115 THR A CA 1
ATOM 912 C C . THR A 1 115 ? -6.474 5.496 -6.535 1.00 68.25 115 THR A C 1
ATOM 914 O O . THR A 1 115 ? -6.015 6.391 -7.244 1.00 68.25 115 THR A O 1
ATOM 917 N N . ILE A 1 116 ? -6.013 4.241 -6.595 1.00 73.25 116 ILE A N 1
ATOM 918 C CA . ILE A 1 116 ? -4.937 3.817 -7.497 1.00 73.25 116 ILE A CA 1
ATOM 919 C C . ILE A 1 116 ? -5.540 2.921 -8.572 1.00 73.25 116 ILE A C 1
ATOM 921 O O . ILE A 1 116 ? -5.929 1.787 -8.309 1.00 73.25 116 ILE A O 1
ATOM 925 N N . SER A 1 117 ? -5.596 3.450 -9.792 1.00 73.19 117 SER A N 1
ATOM 926 C CA . SER A 1 117 ? -6.125 2.756 -10.974 1.00 73.19 117 SER A CA 1
ATOM 927 C C . SER A 1 117 ? -5.049 2.442 -12.017 1.00 73.19 117 SER A C 1
ATOM 929 O O . SER A 1 117 ? -5.368 1.958 -13.101 1.00 73.19 117 SER A O 1
ATOM 931 N N . ASP A 1 118 ? -3.777 2.698 -11.693 1.00 82.19 118 ASP A N 1
ATOM 932 C CA . ASP A 1 118 ? -2.652 2.400 -12.573 1.00 82.19 118 ASP A CA 1
ATOM 933 C C . ASP A 1 118 ? -2.482 0.889 -12.769 1.00 82.19 118 ASP A C 1
ATOM 935 O O . ASP A 1 118 ? -2.611 0.099 -11.830 1.00 82.19 118 ASP A O 1
ATOM 939 N N . ILE A 1 119 ? -2.149 0.475 -13.992 1.00 82.38 119 ILE A N 1
ATOM 940 C CA . ILE A 1 119 ? -1.993 -0.940 -14.346 1.00 82.38 119 ILE A CA 1
ATOM 941 C C . ILE A 1 119 ? -0.662 -1.147 -15.050 1.00 82.38 119 ILE A C 1
ATOM 943 O O . ILE A 1 119 ? -0.327 -0.425 -15.986 1.00 82.38 119 ILE A O 1
ATOM 947 N N . ILE A 1 120 ? 0.061 -2.195 -14.657 1.00 85.25 120 ILE A N 1
ATOM 948 C CA . ILE A 1 120 ? 1.184 -2.720 -15.433 1.00 85.25 120 ILE A CA 1
ATOM 949 C C . ILE A 1 120 ? 0.806 -4.100 -15.961 1.00 85.25 120 ILE A C 1
ATOM 951 O O . ILE A 1 120 ? 0.534 -5.022 -15.191 1.00 85.25 120 ILE A O 1
ATOM 955 N N . ALA A 1 121 ? 0.824 -4.244 -17.281 1.00 84.62 121 ALA A N 1
ATOM 956 C CA . ALA A 1 121 ? 0.681 -5.509 -17.976 1.00 84.62 121 ALA A CA 1
ATOM 957 C C . ALA A 1 121 ? 2.049 -5.983 -18.475 1.00 84.62 121 ALA A C 1
ATOM 959 O O . ALA A 1 121 ? 2.779 -5.249 -19.145 1.00 84.62 121 ALA A O 1
ATOM 960 N N . CYS A 1 122 ? 2.401 -7.217 -18.129 1.00 84.75 122 CYS A N 1
ATOM 96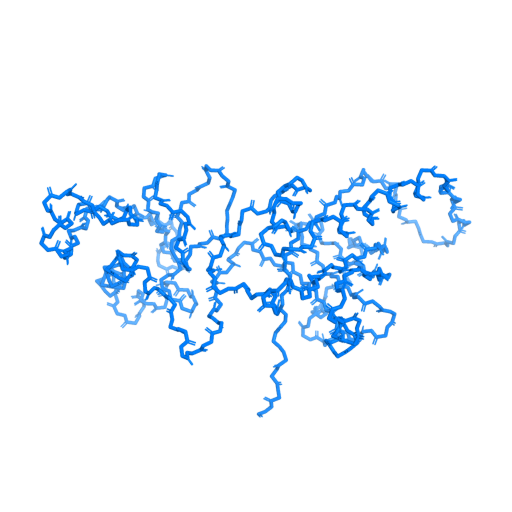1 C CA . CYS A 1 122 ? 3.634 -7.855 -18.567 1.00 84.75 122 CYS A CA 1
ATOM 962 C C . CYS A 1 122 ? 3.462 -9.374 -18.648 1.00 84.75 122 CYS A C 1
ATOM 964 O O . CYS A 1 122 ? 2.600 -9.944 -17.975 1.00 84.75 122 CYS A O 1
ATOM 966 N N . ASP A 1 123 ? 4.316 -10.013 -19.446 1.00 84.56 123 ASP A N 1
ATOM 967 C CA . ASP A 1 123 ? 4.566 -11.450 -19.355 1.00 84.56 123 ASP A CA 1
ATOM 968 C C . ASP A 1 123 ? 5.398 -11.712 -18.084 1.00 84.56 123 ASP A C 1
ATOM 970 O O . ASP A 1 123 ? 6.558 -11.281 -18.006 1.00 84.56 123 ASP A O 1
ATOM 974 N N . PRO A 1 124 ? 4.822 -12.375 -17.068 1.00 84.81 124 PRO A N 1
ATOM 975 C CA . PRO A 1 124 ? 5.478 -12.527 -15.784 1.00 84.81 124 PRO A CA 1
ATOM 976 C C . PRO A 1 124 ? 6.653 -13.509 -15.852 1.00 84.81 124 PRO A C 1
ATOM 978 O O . PRO A 1 124 ? 7.592 -13.366 -15.071 1.00 84.81 124 PRO A O 1
ATOM 981 N N . ASP A 1 125 ? 6.650 -14.465 -16.782 1.00 88.31 125 ASP A N 1
ATOM 982 C CA . ASP A 1 125 ? 7.735 -15.437 -16.927 1.00 88.31 125 ASP A CA 1
ATOM 983 C C . ASP A 1 125 ? 8.931 -14.800 -17.618 1.00 88.31 125 ASP A C 1
ATOM 985 O O . ASP A 1 125 ? 10.071 -14.986 -17.189 1.00 88.31 125 ASP A O 1
ATOM 989 N N . ARG A 1 126 ? 8.677 -13.919 -18.590 1.00 84.25 126 ARG A N 1
ATOM 990 C CA . ARG A 1 126 ? 9.720 -13.063 -19.156 1.00 84.25 126 ARG A CA 1
ATOM 991 C C . ARG A 1 126 ? 10.352 -12.171 -18.091 1.00 84.25 126 ARG A C 1
ATOM 993 O O . ARG A 1 126 ? 11.575 -12.114 -18.014 1.00 84.25 126 ARG A O 1
ATOM 1000 N N . VAL A 1 127 ? 9.555 -11.512 -17.246 1.00 87.56 127 VAL A N 1
ATOM 1001 C CA . VAL A 1 127 ? 10.086 -10.690 -16.141 1.00 87.56 127 VAL A CA 1
ATOM 1002 C C . VAL A 1 127 ? 10.907 -11.549 -15.175 1.00 87.56 127 VAL A C 1
ATOM 1004 O O . VAL A 1 127 ? 12.030 -11.179 -14.833 1.00 87.56 127 VAL A O 1
ATOM 1007 N N . ARG A 1 128 ? 10.390 -12.720 -14.782 1.00 89.44 128 ARG A N 1
ATOM 1008 C CA . ARG A 1 128 ? 11.082 -13.650 -13.878 1.00 89.44 128 ARG A CA 1
ATOM 1009 C C . ARG A 1 128 ? 12.375 -14.214 -14.460 1.00 89.44 128 ARG A C 1
ATOM 1011 O O . ARG A 1 128 ? 13.320 -14.389 -13.702 1.00 89.44 128 ARG A O 1
ATOM 1018 N N . SER A 1 129 ? 12.464 -14.424 -15.774 1.00 90.31 129 SER A N 1
ATOM 1019 C CA . SER A 1 129 ? 13.676 -14.957 -16.417 1.00 90.31 129 SER A CA 1
ATOM 1020 C C . SER A 1 129 ? 14.909 -14.050 -16.301 1.00 90.31 129 SER A C 1
ATOM 1022 O O . SER A 1 129 ? 16.026 -14.514 -16.508 1.00 90.31 129 SER A O 1
ATOM 1024 N N . HIS A 1 130 ? 14.728 -12.770 -15.955 1.00 88.62 130 HIS A N 1
ATOM 1025 C CA . HIS A 1 130 ? 15.839 -11.847 -15.714 1.00 88.62 130 HIS A CA 1
ATOM 1026 C C . HIS A 1 130 ? 16.410 -11.944 -14.297 1.00 88.62 130 HIS A C 1
ATOM 1028 O O . HIS A 1 130 ? 17.546 -11.531 -14.077 1.00 88.62 130 HIS A O 1
ATOM 1034 N N . VAL A 1 131 ? 15.638 -12.458 -13.338 1.00 90.44 131 VAL A N 1
ATOM 1035 C CA . VAL A 1 131 ? 16.023 -12.481 -11.926 1.00 90.44 131 VAL A CA 1
ATOM 1036 C C . VAL A 1 131 ? 17.017 -13.615 -11.691 1.00 90.44 131 VAL A C 1
ATOM 1038 O O . VAL A 1 131 ? 16.751 -14.773 -12.003 1.00 90.44 131 VAL A O 1
ATOM 1041 N N . THR A 1 132 ? 18.168 -13.277 -11.115 1.00 89.12 132 THR A N 1
ATOM 1042 C CA . THR A 1 132 ? 19.246 -14.222 -10.791 1.00 89.12 132 THR A CA 1
ATOM 1043 C C . THR A 1 132 ? 19.680 -14.065 -9.335 1.00 89.12 132 THR A C 1
ATOM 1045 O O . THR A 1 132 ? 19.370 -13.065 -8.689 1.00 89.12 132 THR A O 1
ATOM 1048 N N . LEU A 1 133 ? 20.455 -15.027 -8.824 1.00 86.88 133 LEU A N 1
ATOM 1049 C CA . LEU A 1 133 ? 21.022 -14.965 -7.469 1.00 86.88 133 LEU A CA 1
ATOM 1050 C C . LEU A 1 133 ? 22.098 -13.878 -7.301 1.00 86.88 133 LEU A C 1
ATOM 1052 O O . LEU A 1 133 ? 22.439 -13.540 -6.173 1.00 86.88 133 LEU A O 1
ATOM 1056 N N . ALA A 1 134 ? 22.637 -13.327 -8.392 1.00 87.31 134 ALA A N 1
ATOM 1057 C CA . ALA A 1 134 ? 23.714 -12.337 -8.345 1.00 87.31 134 ALA A CA 1
ATOM 1058 C C . ALA A 1 134 ? 23.221 -10.896 -8.116 1.00 87.31 134 ALA A C 1
ATOM 1060 O O . ALA A 1 134 ? 24.042 -9.989 -8.023 1.00 87.31 134 ALA A O 1
ATOM 1061 N N . GLY A 1 135 ? 21.903 -10.681 -8.021 1.00 90.44 135 GLY A N 1
ATOM 1062 C CA . GLY A 1 135 ? 21.323 -9.339 -8.016 1.00 90.44 135 GLY A CA 1
ATOM 1063 C C . GLY A 1 135 ? 21.432 -8.673 -9.382 1.00 90.44 135 GLY A C 1
ATOM 1064 O O . GLY A 1 135 ? 22.040 -9.216 -10.310 1.00 90.44 135 GLY A O 1
ATOM 1065 N N . GLY A 1 136 ? 20.784 -7.525 -9.542 1.00 93.12 136 GLY A N 1
ATOM 1066 C CA . GLY A 1 136 ? 20.987 -6.705 -10.729 1.00 93.12 136 GLY A CA 1
ATOM 1067 C C . GLY A 1 136 ? 19.770 -5.927 -11.194 1.00 93.12 136 GLY A C 1
ATOM 1068 O O . GLY A 1 136 ? 18.803 -5.699 -10.463 1.00 93.12 136 GLY A O 1
ATOM 1069 N N . THR A 1 137 ? 19.857 -5.485 -12.452 1.00 94.50 137 THR A N 1
ATOM 1070 C CA . THR A 1 137 ? 18.824 -4.689 -13.117 1.00 94.50 137 THR A CA 1
ATOM 1071 C C . THR A 1 137 ? 18.535 -5.151 -14.537 1.00 94.50 137 THR A C 1
ATOM 1073 O O . THR A 1 137 ? 19.421 -5.617 -15.254 1.00 94.50 137 THR A O 1
ATOM 1076 N N . ALA A 1 138 ? 17.298 -4.931 -14.979 1.00 90.56 138 ALA A N 1
ATOM 1077 C CA . ALA A 1 138 ? 16.872 -5.101 -16.362 1.00 90.56 138 ALA A CA 1
ATOM 1078 C C . ALA A 1 138 ? 16.059 -3.884 -16.809 1.00 90.56 138 ALA A C 1
ATOM 1080 O O . ALA A 1 138 ? 15.267 -3.332 -16.045 1.00 90.56 138 ALA A O 1
ATOM 1081 N N . LEU A 1 139 ? 16.264 -3.460 -18.055 1.00 86.50 139 LEU A N 1
ATOM 1082 C CA . LEU A 1 139 ? 15.562 -2.329 -18.650 1.00 86.50 139 LEU A CA 1
ATOM 1083 C C . LEU A 1 139 ? 14.638 -2.835 -19.755 1.00 86.50 139 LEU A C 1
ATOM 1085 O O . LEU A 1 139 ? 15.068 -3.567 -20.646 1.00 86.50 139 LEU A O 1
ATOM 1089 N N . PHE A 1 140 ? 13.384 -2.409 -19.707 1.00 83.25 140 PHE A N 1
ATOM 1090 C CA . PHE A 1 140 ? 12.368 -2.742 -20.693 1.00 83.25 140 PHE A CA 1
ATOM 1091 C C . PHE A 1 140 ? 11.931 -1.480 -21.417 1.00 83.25 140 PHE A C 1
ATOM 1093 O O . PHE A 1 140 ? 11.771 -0.421 -20.806 1.00 83.25 140 PHE A O 1
ATOM 1100 N N . THR A 1 141 ? 11.701 -1.603 -22.720 1.00 81.00 141 THR A N 1
ATOM 1101 C CA . THR A 1 141 ? 10.865 -0.639 -23.425 1.00 81.00 141 THR A CA 1
ATOM 1102 C C . THR A 1 141 ? 9.422 -0.848 -22.992 1.00 81.00 141 THR A C 1
ATOM 1104 O O . THR A 1 141 ? 8.943 -1.982 -22.889 1.00 81.00 141 THR A O 1
ATOM 1107 N N . THR A 1 142 ? 8.739 0.258 -22.737 1.00 83.06 142 THR A N 1
ATOM 1108 C CA . THR A 1 142 ? 7.373 0.244 -22.228 1.00 83.06 142 THR A CA 1
ATOM 1109 C C . THR A 1 142 ? 6.522 1.140 -23.092 1.00 83.06 142 THR A C 1
ATOM 1111 O O . THR A 1 142 ? 6.880 2.289 -23.328 1.00 83.06 142 THR A O 1
ATOM 1114 N N . SER A 1 143 ? 5.392 0.635 -23.561 1.00 85.50 143 SER A N 1
ATOM 1115 C CA . SER A 1 143 ? 4.351 1.489 -24.125 1.00 85.50 143 SER A CA 1
ATOM 1116 C C . SER A 1 143 ? 3.409 1.899 -23.006 1.00 85.50 143 SER A C 1
ATOM 1118 O O . SER A 1 143 ? 3.137 1.098 -22.112 1.00 85.50 143 SER A O 1
ATOM 1120 N N . TYR A 1 144 ? 2.921 3.133 -23.029 1.00 84.81 144 TYR A N 1
ATOM 1121 C CA . TYR A 1 144 ? 1.946 3.590 -22.049 1.00 84.81 144 TYR A CA 1
ATOM 1122 C C . TYR A 1 144 ? 0.759 4.275 -22.713 1.00 84.81 144 TYR A C 1
ATOM 1124 O O . TYR A 1 144 ? 0.879 4.850 -23.796 1.00 84.81 144 TYR A O 1
ATOM 1132 N N . ILE A 1 145 ? -0.371 4.211 -22.018 1.00 84.88 145 ILE A N 1
ATOM 1133 C CA . ILE A 1 145 ? -1.560 5.017 -22.264 1.00 84.88 145 ILE A CA 1
ATOM 1134 C C . ILE A 1 145 ? -1.785 5.829 -20.994 1.00 84.88 145 ILE A C 1
ATOM 1136 O O . ILE A 1 145 ? -1.913 5.254 -19.911 1.00 84.88 145 ILE A O 1
ATOM 1140 N N . HIS A 1 146 ? -1.798 7.148 -21.124 1.00 85.75 146 HIS A N 1
ATOM 1141 C CA . HIS A 1 146 ? -2.188 8.070 -20.067 1.00 85.75 146 HIS A CA 1
ATOM 1142 C C . HIS A 1 146 ? -3.594 8.577 -20.354 1.00 85.75 146 HIS A C 1
ATOM 1144 O O . HIS A 1 146 ? -3.892 8.993 -21.471 1.00 85.75 146 HIS A O 1
ATOM 1150 N N . TYR A 1 147 ? -4.452 8.523 -19.340 1.00 81.75 147 TYR A N 1
ATOM 1151 C CA . TYR A 1 147 ? -5.815 9.035 -19.379 1.00 81.75 147 TYR A CA 1
ATOM 1152 C C . TYR A 1 147 ? -5.851 10.382 -18.646 1.00 81.75 147 TYR A C 1
ATOM 1154 O O . TYR A 1 147 ? -5.959 10.391 -17.414 1.00 81.75 147 TYR A O 1
ATOM 1162 N N . PRO A 1 148 ? -5.793 11.531 -19.349 1.00 79.25 148 PRO A N 1
ATOM 1163 C CA . PRO A 1 148 ? -5.557 12.825 -18.704 1.00 79.25 148 PRO A CA 1
ATOM 1164 C C . PRO A 1 148 ? -6.661 13.235 -17.723 1.00 79.25 148 PRO A C 1
ATOM 1166 O O . PRO A 1 148 ? -6.396 13.901 -16.727 1.00 79.25 148 PRO A O 1
ATOM 1169 N N . LYS A 1 149 ? -7.910 12.814 -17.975 1.00 79.75 149 LYS A N 1
ATOM 1170 C CA . LYS A 1 149 ? -9.070 13.149 -17.127 1.00 79.75 149 LYS A CA 1
ATOM 1171 C C . LYS A 1 149 ? -9.014 12.506 -15.743 1.00 79.75 149 LYS A C 1
ATOM 1173 O O . LYS A 1 149 ? -9.519 13.091 -14.791 1.00 79.75 149 LYS A O 1
ATOM 1178 N N . SER A 1 150 ? -8.448 11.307 -15.642 1.00 75.94 150 SER A N 1
ATOM 1179 C CA . SER A 1 150 ? -8.336 10.554 -14.388 1.00 75.94 150 SER A CA 1
ATOM 1180 C C . SER A 1 150 ? -6.903 10.475 -13.864 1.00 75.94 150 SER A C 1
ATOM 1182 O O . SER A 1 150 ? -6.687 9.856 -12.830 1.00 75.94 150 SER A O 1
ATOM 1184 N N . ASP A 1 151 ? -5.940 11.046 -14.591 1.00 79.25 151 ASP A N 1
ATOM 1185 C CA . ASP A 1 151 ? -4.498 10.911 -14.357 1.00 79.25 151 ASP A CA 1
ATOM 1186 C C . ASP A 1 151 ? -4.051 9.450 -14.144 1.00 79.25 151 ASP A C 1
ATOM 1188 O O . ASP A 1 151 ? -3.237 9.14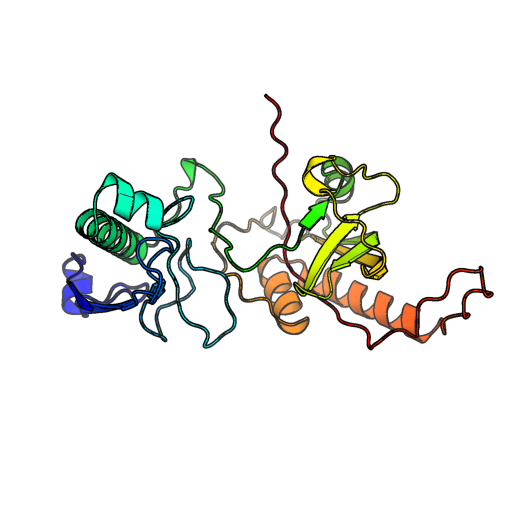3 -13.279 1.00 79.25 151 ASP A O 1
ATOM 1192 N N . MET A 1 152 ? -4.634 8.533 -14.924 1.00 81.81 152 MET A N 1
ATOM 1193 C CA . MET A 1 152 ? -4.390 7.089 -14.828 1.00 81.81 152 MET A CA 1
ATOM 1194 C C . MET A 1 152 ? -3.405 6.652 -15.906 1.00 81.81 152 MET A C 1
ATOM 1196 O O . MET A 1 152 ? -3.535 7.072 -17.059 1.00 81.81 152 MET A O 1
ATOM 1200 N N . PHE A 1 153 ? -2.489 5.746 -15.568 1.00 81.88 153 PHE A N 1
ATOM 1201 C CA . PHE A 1 153 ? -1.579 5.126 -16.524 1.00 81.88 153 PHE A CA 1
ATOM 1202 C C . PHE A 1 153 ? -1.839 3.628 -16.687 1.00 81.88 153 PHE A C 1
ATOM 1204 O O . PHE A 1 153 ? -1.955 2.871 -15.724 1.00 81.88 153 PHE A O 1
ATOM 1211 N N . LYS A 1 154 ? -1.827 3.165 -17.936 1.00 85.12 154 LYS A N 1
ATOM 1212 C CA . LYS A 1 154 ? -1.670 1.747 -18.272 1.00 85.12 154 LYS A CA 1
ATOM 1213 C C . LYS A 1 154 ? -0.334 1.554 -18.966 1.00 85.12 154 LYS A C 1
ATOM 1215 O O . LYS A 1 154 ? -0.085 2.177 -19.993 1.00 85.12 154 LYS A O 1
ATOM 1220 N N . LEU A 1 155 ? 0.512 0.694 -18.413 1.00 83.12 155 LEU A N 1
ATOM 1221 C CA . LEU A 1 155 ? 1.849 0.397 -18.911 1.00 83.12 155 LEU A CA 1
ATOM 1222 C C . LEU A 1 155 ? 1.897 -1.032 -19.459 1.00 83.12 155 LEU A C 1
ATOM 1224 O O . LEU A 1 155 ? 1.446 -1.966 -18.801 1.00 83.12 155 LEU A O 1
ATOM 1228 N N . LEU A 1 156 ? 2.478 -1.208 -20.643 1.00 82.12 156 LEU A N 1
ATOM 1229 C CA . LEU A 1 156 ? 2.749 -2.507 -21.257 1.00 82.12 156 LEU A CA 1
ATOM 1230 C C . LEU A 1 156 ? 4.260 -2.693 -21.348 1.00 82.12 156 LEU A C 1
ATOM 1232 O O . LEU A 1 156 ? 4.931 -1.966 -22.083 1.00 82.12 156 LEU A O 1
ATOM 1236 N N . LEU A 1 157 ? 4.792 -3.670 -20.619 1.00 80.81 157 LEU A N 1
ATOM 1237 C CA . LEU A 1 157 ? 6.225 -3.964 -20.626 1.00 80.81 157 LEU A CA 1
ATOM 1238 C C . LEU A 1 157 ? 6.540 -4.941 -21.757 1.00 80.81 157 LEU A C 1
ATOM 1240 O O . LEU A 1 157 ? 6.104 -6.094 -21.747 1.00 80.81 157 LEU A O 1
ATOM 1244 N N . GLY A 1 158 ? 7.371 -4.488 -22.694 1.00 67.94 158 GLY A N 1
ATOM 1245 C CA . GLY A 1 158 ? 7.810 -5.269 -23.843 1.00 67.94 158 GLY A CA 1
ATOM 1246 C C . GLY A 1 158 ? 6.812 -5.281 -25.006 1.00 67.94 158 GLY A C 1
ATOM 1247 O O . GLY A 1 158 ? 5.597 -5.255 -24.838 1.00 67.94 158 GLY A O 1
ATOM 1248 N N . SER A 1 159 ? 7.351 -5.380 -26.221 1.00 58.34 159 SER A N 1
ATOM 1249 C CA . SER A 1 159 ? 6.624 -5.278 -27.497 1.00 58.34 159 SER A CA 1
ATOM 1250 C C . SER A 1 159 ? 5.577 -6.368 -27.768 1.00 58.34 159 SER A C 1
ATOM 1252 O O . SER A 1 159 ? 4.829 -6.250 -28.732 1.00 58.34 159 SER A O 1
ATOM 1254 N N . ASN A 1 160 ? 5.533 -7.430 -26.957 1.00 58.06 160 ASN A N 1
ATOM 1255 C CA . ASN A 1 160 ? 4.731 -8.631 -27.225 1.00 58.06 160 ASN A CA 1
ATOM 1256 C C . ASN A 1 160 ? 3.643 -8.870 -26.165 1.00 58.06 160 ASN A C 1
ATOM 1258 O O . ASN A 1 160 ? 3.010 -9.923 -26.169 1.00 58.06 160 ASN A O 1
ATOM 1262 N N . CYS A 1 161 ? 3.437 -7.934 -25.233 1.00 55.91 161 CYS A N 1
ATOM 1263 C CA . CYS A 1 161 ? 2.395 -8.087 -24.228 1.00 55.91 161 CYS A CA 1
ATOM 1264 C C . CYS A 1 161 ? 1.032 -7.762 -24.856 1.00 55.91 161 CYS A C 1
ATOM 1266 O O . CYS A 1 161 ? 0.740 -6.605 -25.156 1.00 55.91 161 CYS A O 1
ATOM 1268 N N . ILE A 1 162 ? 0.194 -8.778 -25.066 1.00 56.75 162 ILE A N 1
ATOM 1269 C CA . ILE A 1 162 ? -1.189 -8.582 -25.510 1.00 56.75 162 ILE A CA 1
ATOM 1270 C C . ILE A 1 162 ? -2.015 -8.207 -24.281 1.00 56.75 162 ILE A C 1
ATOM 1272 O O . ILE A 1 162 ? -2.095 -8.977 -23.324 1.00 56.75 162 ILE A O 1
ATOM 1276 N N . LEU A 1 163 ? -2.629 -7.023 -24.291 1.00 56.34 163 LEU A N 1
ATOM 1277 C CA . LEU A 1 163 ? -3.584 -6.668 -23.249 1.00 56.34 163 LEU A CA 1
ATOM 1278 C C . LEU A 1 163 ? -4.863 -7.508 -23.404 1.00 56.34 163 LEU A C 1
ATOM 1280 O O . LEU A 1 163 ? -5.433 -7.549 -24.497 1.00 56.34 163 LEU A O 1
ATOM 1284 N N . PRO A 1 164 ? -5.371 -8.126 -22.326 1.00 56.56 164 PRO A N 1
ATOM 1285 C CA . PRO A 1 164 ? -6.715 -8.684 -22.307 1.00 56.56 164 PRO A CA 1
ATOM 1286 C C . PRO A 1 164 ? -7.743 -7.604 -22.682 1.00 56.56 164 PRO A C 1
ATOM 1288 O O . PRO A 1 164 ? -7.642 -6.488 -22.164 1.00 56.56 164 PRO A O 1
ATOM 1291 N N . PRO A 1 165 ? -8.779 -7.908 -23.485 1.00 55.12 165 PRO A N 1
ATOM 1292 C CA . PRO A 1 165 ? -9.826 -6.943 -23.841 1.00 55.12 165 PRO A CA 1
ATOM 1293 C C . PRO A 1 165 ? -10.470 -6.238 -22.634 1.00 55.12 165 PRO A C 1
ATOM 1295 O O . PRO A 1 165 ? -10.781 -5.051 -22.703 1.00 55.12 165 PRO A O 1
ATOM 1298 N N . ALA A 1 166 ? -10.585 -6.931 -21.496 1.00 57.09 166 ALA A N 1
ATOM 1299 C CA . ALA A 1 166 ? -11.070 -6.366 -20.234 1.00 57.09 166 ALA A CA 1
ATOM 1300 C C . ALA A 1 166 ? -10.162 -5.258 -19.655 1.00 57.09 166 ALA A C 1
ATOM 1302 O O . ALA A 1 166 ? -10.657 -4.341 -19.007 1.00 57.09 166 ALA A O 1
ATOM 1303 N N . LEU A 1 167 ? -8.848 -5.315 -19.908 1.00 52.44 167 LEU A N 1
ATOM 1304 C CA . LEU A 1 167 ? -7.879 -4.284 -19.509 1.00 52.44 167 LEU A CA 1
ATOM 1305 C C . LEU A 1 167 ? -7.749 -3.166 -20.552 1.00 52.44 167 LEU A C 1
ATOM 1307 O O . LEU A 1 167 ? -7.348 -2.052 -20.211 1.00 52.44 167 LEU A O 1
ATOM 1311 N N . ILE A 1 168 ? -8.118 -3.438 -21.806 1.00 52.78 168 ILE A N 1
ATOM 1312 C CA . ILE A 1 168 ? -8.219 -2.425 -22.864 1.00 52.78 168 ILE A CA 1
ATOM 1313 C C . ILE A 1 168 ? -9.435 -1.525 -22.592 1.00 52.78 168 ILE A C 1
ATOM 1315 O O . ILE A 1 168 ? -9.315 -0.302 -22.644 1.00 52.78 168 ILE A O 1
ATOM 1319 N N . GLY A 1 169 ? -10.571 -2.108 -22.190 1.00 50.91 169 GLY A N 1
ATOM 1320 C CA . GLY A 1 169 ? -11.832 -1.381 -22.015 1.00 50.91 169 GLY A CA 1
ATOM 1321 C C . GLY A 1 169 ? -12.299 -0.687 -23.311 1.00 50.91 169 GLY A C 1
ATOM 1322 O O . GLY A 1 169 ? -11.616 -0.745 -24.332 1.00 50.91 169 GLY A O 1
ATOM 1323 N N . PRO A 1 170 ? -13.450 0.009 -23.319 1.00 43.69 170 PRO A N 1
ATOM 1324 C CA . PRO A 1 170 ? -13.936 0.734 -24.504 1.00 43.69 170 PRO A CA 1
ATOM 1325 C C . PRO A 1 170 ? -13.117 1.988 -24.886 1.00 43.69 170 PRO A C 1
ATOM 1327 O O . PRO A 1 170 ? -13.614 2.842 -25.614 1.00 43.69 170 PRO A O 1
ATOM 1330 N N . ILE A 1 171 ? -11.905 2.171 -24.355 1.00 46.12 171 ILE A N 1
ATOM 1331 C CA . ILE A 1 171 ? -11.301 3.495 -24.152 1.00 46.12 171 ILE A CA 1
ATOM 1332 C C . ILE A 1 171 ? -9.904 3.544 -24.781 1.00 46.12 171 ILE A C 1
ATOM 1334 O O . ILE A 1 171 ? -8.880 3.500 -24.099 1.00 46.12 171 ILE A O 1
ATOM 1338 N N . LEU A 1 172 ? -9.895 3.614 -26.109 1.00 47.66 172 LEU A N 1
ATOM 1339 C CA . LEU A 1 172 ? -8.950 4.457 -26.833 1.00 47.66 172 LEU A CA 1
ATOM 1340 C C . LEU A 1 172 ? -9.786 5.607 -27.389 1.00 47.66 172 LEU A C 1
ATOM 1342 O O . LEU A 1 172 ? -10.388 5.499 -28.459 1.00 47.66 172 LEU A O 1
ATOM 1346 N N . THR A 1 173 ? -9.922 6.675 -26.612 1.00 50.84 173 THR A N 1
ATOM 1347 C CA . THR A 1 173 ? -10.500 7.920 -27.116 1.00 50.84 173 THR A CA 1
ATOM 1348 C C . THR A 1 173 ? -9.415 8.713 -27.839 1.00 50.84 173 THR A C 1
ATOM 1350 O O . THR A 1 173 ? -8.223 8.511 -27.621 1.00 50.84 173 THR A O 1
ATOM 1353 N N . ARG A 1 174 ? -9.806 9.629 -28.729 1.00 55.22 174 ARG A N 1
ATOM 1354 C CA . ARG A 1 174 ? -8.852 10.504 -29.434 1.00 55.22 174 ARG A CA 1
ATOM 1355 C C . ARG A 1 174 ? -8.023 11.406 -28.503 1.00 55.22 174 ARG A C 1
ATOM 1357 O O . ARG A 1 174 ? -7.045 11.969 -28.979 1.00 55.22 174 ARG A O 1
ATOM 1364 N N . ASP A 1 175 ? -8.418 11.526 -27.235 1.00 60.03 175 ASP A N 1
ATOM 1365 C CA . ASP A 1 175 ? -7.814 12.413 -26.236 1.00 60.03 175 ASP A CA 1
ATOM 1366 C C . ASP A 1 175 ? -6.809 11.695 -25.312 1.00 60.03 175 ASP A C 1
ATOM 1368 O O . ASP A 1 175 ? -6.276 12.322 -24.398 1.00 60.03 175 ASP A O 1
ATOM 1372 N N . ASP A 1 176 ? -6.577 10.391 -25.500 1.00 71.62 176 ASP A N 1
ATOM 1373 C CA . ASP A 1 176 ? -5.645 9.627 -24.666 1.00 71.62 176 ASP A CA 1
ATOM 1374 C C . ASP A 1 176 ? -4.198 9.826 -25.145 1.00 71.62 176 ASP A C 1
ATOM 1376 O O . ASP A 1 176 ? -3.892 9.723 -26.339 1.00 71.62 176 ASP A O 1
ATOM 1380 N N . ASP A 1 177 ? -3.288 10.068 -24.202 1.00 80.44 177 ASP A N 1
ATOM 1381 C CA . ASP A 1 177 ? -1.873 10.278 -24.491 1.00 80.44 177 ASP A CA 1
ATOM 1382 C C . ASP A 1 177 ? -1.168 8.920 -24.581 1.00 80.44 177 ASP A C 1
ATOM 1384 O O . ASP A 1 177 ? -0.920 8.240 -23.582 1.00 80.44 177 ASP A O 1
ATOM 1388 N N . ILE A 1 178 ? -0.846 8.507 -25.806 1.00 81.94 178 ILE A N 1
ATOM 1389 C CA . ILE A 1 178 ? -0.121 7.263 -26.074 1.00 81.94 178 ILE A CA 1
ATOM 1390 C C . ILE A 1 178 ? 1.356 7.583 -26.268 1.00 81.94 178 ILE A C 1
ATOM 1392 O O . ILE A 1 178 ? 1.725 8.429 -27.086 1.00 81.94 178 ILE A O 1
ATOM 1396 N N . GLY A 1 179 ? 2.220 6.859 -25.565 1.00 81.38 179 GLY A N 1
ATOM 1397 C CA . GLY A 1 179 ? 3.653 7.074 -25.665 1.00 81.38 179 GLY A CA 1
ATOM 1398 C C . GLY A 1 179 ? 4.488 5.832 -25.417 1.00 81.38 179 GLY A C 1
ATOM 1399 O O . GLY A 1 179 ? 4.004 4.712 -25.252 1.00 81.38 179 GLY A O 1
ATOM 1400 N N . SER A 1 180 ? 5.798 6.047 -25.438 1.00 79.38 180 SER A N 1
ATOM 1401 C CA . SER A 1 180 ? 6.796 5.047 -25.076 1.00 79.38 180 SER A CA 1
ATOM 1402 C C . SER A 1 180 ? 7.686 5.595 -23.971 1.00 79.38 180 SER A C 1
ATOM 1404 O O . SER A 1 180 ? 7.961 6.792 -23.912 1.00 79.38 180 SER A O 1
ATOM 1406 N N . GLY A 1 181 ? 8.134 4.708 -23.100 1.00 80.62 181 GLY A N 1
ATOM 1407 C CA . GLY A 1 181 ? 9.003 4.990 -21.977 1.00 80.62 181 GLY A CA 1
ATOM 1408 C C . GLY A 1 181 ? 9.909 3.804 -21.680 1.00 80.62 181 GLY A C 1
ATOM 1409 O O . GLY A 1 181 ? 10.020 2.853 -22.460 1.00 80.62 181 GLY A O 1
ATOM 1410 N N . LEU A 1 182 ? 10.565 3.883 -20.530 1.00 82.81 182 LEU A N 1
ATOM 1411 C CA . LEU A 1 182 ? 11.448 2.847 -20.023 1.00 82.81 182 LEU A CA 1
ATOM 1412 C C . LEU A 1 182 ? 10.932 2.377 -18.669 1.00 82.81 182 LEU A C 1
ATOM 1414 O O . LEU A 1 182 ? 10.583 3.196 -17.820 1.00 82.81 182 LEU A O 1
ATOM 1418 N N . THR A 1 183 ? 10.925 1.067 -18.456 1.00 87.00 183 THR A N 1
ATOM 1419 C CA . THR A 1 183 ? 10.673 0.479 -17.142 1.00 87.00 183 THR A CA 1
ATOM 1420 C C . THR A 1 183 ? 11.924 -0.222 -16.653 1.00 87.00 183 THR A C 1
ATOM 1422 O O . THR A 1 183 ? 12.533 -1.013 -17.372 1.00 87.00 183 THR A O 1
ATOM 1425 N N . LEU A 1 184 ? 12.300 0.089 -15.417 1.00 88.62 184 LEU A N 1
ATOM 1426 C CA . LEU A 1 184 ? 13.458 -0.469 -14.745 1.00 88.62 184 LEU A CA 1
ATOM 1427 C C . LEU A 1 184 ? 13.006 -1.513 -13.724 1.00 88.62 184 LEU A C 1
ATOM 1429 O O . LEU A 1 184 ? 12.224 -1.213 -12.826 1.00 88.62 184 LEU A O 1
ATOM 1433 N N . LEU A 1 185 ? 13.522 -2.727 -13.868 1.00 91.56 185 LEU A N 1
ATOM 1434 C CA . LEU A 1 185 ? 13.439 -3.790 -12.878 1.00 91.56 185 LEU A CA 1
ATOM 1435 C C . LEU A 1 185 ? 14.760 -3.849 -12.105 1.00 91.56 185 LEU A C 1
ATOM 1437 O O . LEU A 1 185 ? 15.822 -3.827 -12.728 1.00 91.56 185 LEU A O 1
ATOM 1441 N N . ALA A 1 186 ? 14.690 -3.963 -10.780 1.00 93.50 186 ALA A N 1
ATOM 1442 C CA . ALA A 1 186 ? 15.836 -4.185 -9.901 1.00 93.50 186 ALA A CA 1
ATOM 1443 C C . ALA A 1 186 ? 15.514 -5.303 -8.901 1.00 93.50 186 ALA A C 1
ATOM 1445 O O . ALA A 1 186 ? 14.386 -5.372 -8.406 1.00 93.50 186 ALA A O 1
ATOM 1446 N N . TRP A 1 187 ? 16.482 -6.174 -8.610 1.00 93.19 187 TRP A N 1
ATOM 1447 C CA . TRP A 1 187 ? 16.335 -7.274 -7.652 1.00 93.19 187 TRP A CA 1
ATOM 1448 C C . TRP A 1 187 ? 17.613 -7.461 -6.826 1.00 93.19 187 TRP A C 1
ATOM 1450 O O . TRP A 1 187 ? 18.707 -7.208 -7.336 1.00 93.19 187 TRP A O 1
ATOM 1460 N N . PRO A 1 188 ? 17.490 -7.896 -5.561 1.00 92.81 188 PRO A N 1
ATOM 1461 C CA . PRO A 1 188 ? 18.651 -8.196 -4.738 1.00 92.81 188 PRO A CA 1
ATOM 1462 C C . PRO A 1 188 ? 19.370 -9.457 -5.200 1.00 92.81 188 PRO A C 1
ATOM 1464 O O . PRO A 1 188 ? 18.759 -10.386 -5.733 1.00 92.81 188 PRO A O 1
ATOM 1467 N N . GLY A 1 189 ? 20.669 -9.506 -4.921 1.00 89.00 189 GLY A N 1
ATOM 1468 C CA . GLY A 1 189 ? 21.415 -10.757 -4.907 1.00 89.00 189 GLY A CA 1
ATOM 1469 C C . GLY A 1 189 ? 21.242 -11.511 -3.592 1.00 89.00 189 GLY A C 1
ATOM 1470 O O . GLY A 1 189 ? 20.646 -11.017 -2.634 1.00 89.00 189 GLY A O 1
ATOM 1471 N N . SER A 1 190 ? 21.785 -12.724 -3.532 1.00 86.31 190 SER A N 1
ATOM 1472 C CA . SER A 1 190 ? 21.973 -13.413 -2.258 1.00 86.31 190 SER A CA 1
ATOM 1473 C C . SER A 1 190 ? 23.001 -12.662 -1.413 1.00 86.31 190 SER A C 1
ATOM 1475 O O . SER A 1 190 ? 24.102 -12.362 -1.873 1.00 86.31 190 SER A O 1
ATOM 1477 N N . GLY A 1 191 ? 22.634 -12.364 -0.169 1.00 77.31 191 GLY A N 1
ATOM 1478 C CA . GLY A 1 191 ? 23.565 -11.863 0.830 1.00 77.31 191 GLY A CA 1
ATOM 1479 C C . GLY A 1 191 ? 24.438 -12.987 1.406 1.00 77.31 191 GLY A C 1
ATOM 1480 O O . GLY A 1 191 ? 24.265 -14.160 1.062 1.00 77.31 191 GLY A O 1
ATOM 1481 N N . PRO A 1 192 ? 25.340 -12.665 2.350 1.00 74.81 192 PRO A N 1
ATOM 1482 C CA . PRO A 1 192 ? 26.220 -13.648 2.991 1.00 74.81 192 PRO A CA 1
ATOM 1483 C C . PRO A 1 192 ? 25.481 -14.798 3.696 1.00 74.81 192 PRO A C 1
ATOM 1485 O O . PRO A 1 192 ? 26.047 -15.869 3.886 1.00 74.81 192 PRO A O 1
ATOM 1488 N N . GLN A 1 193 ? 24.226 -14.572 4.091 1.00 80.25 193 GLN A N 1
ATOM 1489 C CA . GLN A 1 193 ? 23.375 -15.523 4.815 1.00 80.25 193 GLN A CA 1
ATOM 1490 C C . GLN A 1 193 ? 22.347 -16.224 3.906 1.00 80.25 193 GLN A C 1
ATOM 1492 O O . GLN A 1 193 ? 21.511 -16.976 4.398 1.00 80.25 193 GLN A O 1
ATOM 1497 N N . GLY A 1 194 ? 22.405 -15.996 2.589 1.00 82.38 194 GLY A N 1
ATOM 1498 C CA . GLY A 1 194 ? 21.450 -16.532 1.619 1.00 82.38 194 GLY A CA 1
ATOM 1499 C C . GLY A 1 194 ? 20.567 -15.455 0.974 1.00 82.38 194 GLY A C 1
ATOM 1500 O O . GLY A 1 194 ? 20.919 -14.273 0.982 1.00 82.38 194 GLY A O 1
ATOM 1501 N N . PRO A 1 195 ? 19.444 -15.846 0.347 1.00 83.12 195 PRO A N 1
ATOM 1502 C CA . PRO A 1 195 ? 18.533 -14.916 -0.317 1.00 83.12 195 PRO A CA 1
ATOM 1503 C C . PRO A 1 195 ? 18.000 -13.841 0.633 1.00 83.12 195 PRO A C 1
ATOM 1505 O O . PRO A 1 195 ? 17.615 -14.140 1.760 1.00 83.12 195 PRO A O 1
ATOM 1508 N N . ILE A 1 196 ? 17.930 -12.597 0.158 1.00 84.12 196 ILE A N 1
ATOM 1509 C CA . ILE A 1 196 ? 17.243 -11.523 0.880 1.00 84.12 196 ILE A CA 1
ATOM 1510 C C . ILE A 1 196 ? 15.737 -11.768 0.767 1.00 84.12 196 ILE A C 1
ATOM 1512 O O . ILE A 1 196 ? 15.183 -11.771 -0.335 1.00 84.12 196 ILE A O 1
ATOM 1516 N N . VAL A 1 197 ? 15.081 -11.986 1.906 1.00 83.12 197 VAL A N 1
ATOM 1517 C CA . VAL A 1 197 ? 13.633 -12.192 2.000 1.00 83.12 197 VAL A CA 1
ATOM 1518 C C . VAL A 1 197 ? 13.004 -10.935 2.588 1.00 83.12 197 VAL A C 1
ATOM 1520 O O . VAL A 1 197 ? 13.415 -10.470 3.643 1.00 83.12 197 VAL A O 1
ATOM 1523 N N . ALA A 1 198 ? 12.015 -10.377 1.890 1.00 83.25 198 ALA A N 1
ATOM 1524 C CA . ALA A 1 198 ? 11.176 -9.307 2.418 1.00 83.25 198 ALA A CA 1
ATOM 1525 C C . ALA A 1 198 ? 9.973 -9.934 3.139 1.00 83.25 198 ALA A C 1
ATOM 1527 O O . ALA A 1 198 ? 8.920 -10.134 2.536 1.00 83.25 198 ALA A O 1
ATOM 1528 N N . ASP A 1 199 ? 10.171 -10.303 4.400 1.00 80.44 199 ASP A N 1
ATOM 1529 C CA . ASP A 1 199 ? 9.201 -10.979 5.273 1.00 80.44 199 ASP A CA 1
ATOM 1530 C C . ASP A 1 199 ? 8.400 -10.018 6.167 1.00 80.44 199 ASP A C 1
ATOM 1532 O O . ASP A 1 199 ? 7.391 -10.412 6.747 1.00 80.44 199 ASP A O 1
ATOM 1536 N N . PHE A 1 200 ? 8.785 -8.742 6.220 1.00 79.44 200 PHE A N 1
ATOM 1537 C CA . PHE A 1 200 ? 8.034 -7.694 6.909 1.00 79.44 200 PHE A CA 1
ATOM 1538 C C . PHE A 1 200 ? 7.201 -6.859 5.937 1.00 79.44 200 PHE A C 1
ATOM 1540 O O . PHE A 1 200 ? 7.655 -6.461 4.859 1.00 79.44 200 PHE A O 1
ATOM 1547 N N . TYR A 1 201 ? 5.974 -6.537 6.349 1.00 83.38 201 TYR A N 1
ATOM 1548 C CA . TYR A 1 201 ? 5.138 -5.591 5.622 1.00 83.38 201 TYR A CA 1
ATOM 1549 C C . TYR A 1 201 ? 5.771 -4.193 5.632 1.00 83.38 201 TYR A C 1
ATOM 1551 O O . TYR A 1 201 ? 6.236 -3.703 6.661 1.00 83.38 201 TYR A O 1
ATOM 1559 N N . LEU A 1 202 ? 5.750 -3.533 4.473 1.00 86.00 202 LEU A N 1
ATOM 1560 C CA . LEU A 1 202 ? 6.179 -2.147 4.317 1.00 86.00 202 LEU A CA 1
ATOM 1561 C C . LEU A 1 202 ? 5.030 -1.331 3.721 1.00 86.00 202 LEU A C 1
ATOM 1563 O O . LEU A 1 202 ? 4.509 -1.713 2.669 1.00 86.00 202 LEU A O 1
ATOM 1567 N N . PRO A 1 203 ? 4.673 -0.180 4.313 1.00 82.69 203 PRO A N 1
ATOM 1568 C CA . PRO A 1 203 ? 3.561 0.616 3.817 1.00 82.69 203 PRO A CA 1
ATOM 1569 C C . PRO A 1 203 ? 3.808 1.191 2.427 1.00 82.69 203 PRO A C 1
ATOM 1571 O O . PRO A 1 203 ? 4.945 1.390 1.997 1.00 82.69 203 PRO A O 1
ATOM 1574 N N . GLU A 1 204 ? 2.738 1.533 1.720 1.00 82.12 204 GLU A N 1
ATOM 1575 C CA . GLU A 1 204 ? 2.811 2.203 0.418 1.00 82.12 204 GLU A CA 1
ATOM 1576 C C . GLU A 1 204 ? 3.089 3.705 0.574 1.00 82.12 204 GLU A C 1
ATOM 1578 O O . GLU A 1 204 ? 2.205 4.545 0.431 1.00 82.12 204 GLU A O 1
ATOM 1583 N N . THR A 1 205 ? 4.341 4.036 0.896 1.00 79.50 205 THR A N 1
ATOM 1584 C CA . THR A 1 205 ? 4.812 5.413 1.139 1.00 79.50 205 THR A CA 1
ATOM 1585 C C . THR A 1 205 ? 5.670 5.992 0.017 1.00 79.50 205 THR A C 1
ATOM 1587 O O . THR A 1 205 ? 6.078 7.145 0.106 1.00 79.50 205 THR A O 1
ATOM 1590 N N . VAL A 1 206 ? 5.954 5.222 -1.037 1.00 85.69 206 VAL A N 1
ATOM 1591 C CA . VAL A 1 206 ? 6.806 5.674 -2.145 1.00 85.69 206 VAL A CA 1
ATOM 1592 C C . VAL A 1 206 ? 6.063 6.717 -2.980 1.00 85.69 206 VAL A C 1
ATOM 1594 O O . VAL A 1 206 ? 5.114 6.389 -3.691 1.00 85.69 206 VAL A O 1
ATOM 1597 N N . ALA A 1 207 ? 6.501 7.973 -2.906 1.00 83.50 207 ALA A N 1
ATOM 1598 C CA . ALA A 1 207 ? 5.946 9.090 -3.670 1.00 83.50 207 ALA A CA 1
ATOM 1599 C C . ALA A 1 207 ? 6.993 9.784 -4.557 1.00 83.50 207 ALA A C 1
ATOM 1601 O O . ALA A 1 207 ? 6.631 10.462 -5.521 1.00 83.50 207 ALA A O 1
ATOM 1602 N N . THR A 1 208 ? 8.278 9.618 -4.248 1.00 87.94 208 THR A N 1
ATOM 1603 C CA . THR A 1 208 ? 9.402 10.215 -4.972 1.00 87.94 208 THR A CA 1
ATOM 1604 C C . THR A 1 208 ? 10.421 9.164 -5.417 1.00 87.94 208 THR A C 1
ATOM 1606 O O . THR A 1 208 ? 10.419 8.021 -4.961 1.00 87.94 208 THR A O 1
ATOM 1609 N N . VAL A 1 209 ? 11.334 9.559 -6.312 1.00 89.12 209 VAL A N 1
ATOM 1610 C CA . VAL A 1 209 ? 12.494 8.724 -6.672 1.00 89.12 209 VAL A CA 1
ATOM 1611 C C . VAL A 1 209 ? 13.400 8.490 -5.458 1.00 89.12 209 VAL A C 1
ATOM 1613 O O . VAL A 1 209 ? 13.978 7.415 -5.345 1.00 89.12 209 VAL A O 1
ATOM 1616 N N . GLY A 1 210 ? 13.489 9.457 -4.536 1.00 91.19 210 GLY A N 1
ATOM 1617 C CA . GLY A 1 210 ? 14.201 9.288 -3.266 1.00 91.19 210 GLY A CA 1
ATOM 1618 C C . GLY A 1 210 ? 13.592 8.161 -2.437 1.00 91.19 210 GLY A C 1
ATOM 1619 O O . GLY A 1 210 ? 14.283 7.199 -2.125 1.00 91.19 210 GLY A O 1
ATOM 1620 N N . ASP A 1 211 ? 12.274 8.200 -2.224 1.00 91.00 211 ASP A N 1
ATOM 1621 C CA . ASP A 1 211 ? 11.558 7.161 -1.472 1.00 91.00 211 ASP A CA 1
ATOM 1622 C C . ASP A 1 211 ? 11.702 5.779 -2.129 1.00 91.00 211 ASP A C 1
ATOM 1624 O O . ASP A 1 211 ? 11.757 4.761 -1.442 1.00 91.00 211 ASP A O 1
ATOM 1628 N N . LEU A 1 212 ? 11.764 5.724 -3.467 1.00 92.44 212 LEU A N 1
ATOM 1629 C CA . LEU A 1 212 ? 11.998 4.483 -4.209 1.00 92.44 212 LEU A CA 1
ATOM 1630 C C . LEU A 1 212 ? 13.408 3.929 -3.958 1.00 92.44 212 LEU A C 1
ATOM 1632 O O . LEU A 1 212 ? 13.565 2.719 -3.813 1.00 92.44 212 LEU A O 1
ATOM 1636 N N . ILE A 1 213 ? 14.422 4.794 -3.901 1.00 94.69 213 ILE A N 1
ATOM 1637 C CA . ILE A 1 213 ? 15.805 4.412 -3.578 1.00 94.69 213 ILE A CA 1
ATOM 1638 C C . ILE A 1 213 ? 15.895 3.936 -2.123 1.00 94.69 213 ILE A C 1
ATOM 1640 O O . ILE A 1 213 ? 16.501 2.896 -1.859 1.00 94.69 213 ILE A O 1
ATOM 1644 N N . ASP A 1 214 ? 15.246 4.636 -1.194 1.00 93.12 214 ASP A N 1
ATOM 1645 C CA . ASP A 1 214 ? 15.186 4.241 0.216 1.00 93.12 214 ASP A CA 1
ATOM 1646 C C . ASP A 1 214 ? 14.462 2.900 0.378 1.00 93.12 214 ASP A C 1
ATOM 1648 O O . ASP A 1 214 ? 14.917 2.013 1.102 1.00 93.12 214 ASP A O 1
ATOM 1652 N N . ARG A 1 215 ? 13.379 2.689 -0.377 1.00 92.44 215 ARG A N 1
ATOM 1653 C CA . ARG A 1 215 ? 12.687 1.399 -0.442 1.00 92.44 215 ARG A CA 1
ATOM 1654 C C . ARG A 1 215 ? 13.580 0.296 -1.006 1.00 92.44 215 ARG A C 1
ATOM 1656 O O . ARG A 1 215 ? 13.590 -0.807 -0.468 1.00 92.44 215 ARG A O 1
ATOM 1663 N N . ALA A 1 216 ? 14.334 0.577 -2.064 1.00 93.88 216 ALA A N 1
ATOM 1664 C CA . ALA A 1 216 ? 15.257 -0.382 -2.666 1.00 93.88 216 ALA A CA 1
ATOM 1665 C C . ALA A 1 216 ? 16.389 -0.788 -1.711 1.00 93.88 216 ALA A C 1
ATOM 1667 O O . ALA A 1 216 ? 16.895 -1.905 -1.809 1.00 93.88 216 ALA A O 1
ATOM 1668 N N . ASN A 1 217 ? 16.752 0.075 -0.757 1.00 93.19 217 ASN A N 1
ATOM 1669 C CA . ASN A 1 217 ? 17.686 -0.269 0.314 1.00 93.19 217 ASN A CA 1
ATOM 1670 C C . ASN A 1 217 ? 17.148 -1.391 1.202 1.00 93.19 217 ASN A C 1
ATOM 1672 O O . ASN A 1 217 ? 17.859 -2.356 1.464 1.00 93.19 217 ASN A O 1
ATOM 1676 N N . LEU A 1 218 ? 15.874 -1.305 1.593 1.00 90.88 218 LEU A N 1
ATOM 1677 C CA . LEU A 1 218 ? 15.210 -2.340 2.392 1.00 90.88 218 LEU A CA 1
ATOM 1678 C C . LEU A 1 218 ? 15.103 -3.671 1.640 1.00 90.88 218 LEU A C 1
ATOM 1680 O O . LEU A 1 218 ? 15.122 -4.732 2.253 1.00 90.88 218 LEU A O 1
ATOM 1684 N N . TYR A 1 219 ? 15.027 -3.617 0.310 1.00 91.06 219 TYR A N 1
ATOM 1685 C CA . TYR A 1 219 ? 15.020 -4.800 -0.545 1.00 91.06 219 TYR A CA 1
ATOM 1686 C C . TYR A 1 219 ? 16.410 -5.266 -0.980 1.00 91.06 219 TYR A C 1
ATOM 1688 O O . TYR A 1 219 ? 16.484 -6.233 -1.726 1.00 91.06 219 TYR A O 1
ATOM 1696 N N . GLY A 1 220 ? 17.499 -4.612 -0.561 1.00 91.44 220 GLY A N 1
ATOM 1697 C CA . GLY A 1 220 ? 18.866 -5.011 -0.912 1.00 91.44 220 GLY A CA 1
ATOM 1698 C C . GLY A 1 220 ? 19.257 -4.797 -2.380 1.00 91.44 220 GLY A C 1
ATOM 1699 O O . GLY A 1 220 ? 20.190 -5.434 -2.855 1.00 91.44 220 GLY A O 1
ATOM 1700 N N . CYS A 1 221 ? 18.556 -3.927 -3.114 1.00 93.94 221 CYS A N 1
ATOM 1701 C CA . CYS A 1 221 ? 18.811 -3.653 -4.537 1.00 93.94 221 CYS A CA 1
ATOM 1702 C C . CYS A 1 221 ? 19.109 -2.174 -4.837 1.00 93.94 221 CYS A C 1
ATOM 1704 O O . CYS A 1 221 ? 19.047 -1.735 -5.987 1.00 93.94 221 CYS A O 1
ATOM 1706 N N . ARG A 1 222 ? 19.428 -1.388 -3.800 1.00 95.06 222 ARG A N 1
ATOM 1707 C CA . ARG A 1 222 ? 19.670 0.059 -3.895 1.00 95.06 222 ARG A CA 1
ATOM 1708 C C . ARG A 1 222 ? 20.776 0.418 -4.878 1.00 95.06 222 ARG A C 1
ATOM 1710 O O . ARG A 1 222 ? 20.571 1.288 -5.720 1.00 95.06 222 ARG A O 1
ATOM 1717 N N . ASP A 1 223 ? 21.942 -0.202 -4.743 1.00 93.62 223 ASP A N 1
ATOM 1718 C CA . ASP A 1 223 ? 23.130 0.221 -5.487 1.00 93.62 223 ASP A CA 1
ATOM 1719 C C . ASP A 1 223 ? 22.998 -0.115 -6.974 1.00 93.62 223 ASP A C 1
ATOM 1721 O O . ASP A 1 223 ? 23.253 0.739 -7.825 1.00 93.62 223 ASP A O 1
ATOM 1725 N N . ASP A 1 224 ? 22.468 -1.300 -7.282 1.00 93.06 224 ASP A N 1
ATOM 1726 C CA . ASP A 1 224 ? 22.087 -1.713 -8.633 1.00 93.06 224 ASP A CA 1
ATOM 1727 C C . ASP A 1 224 ? 21.054 -0.763 -9.258 1.00 93.06 224 ASP A C 1
ATOM 1729 O O . ASP A 1 224 ? 21.219 -0.304 -10.397 1.00 93.06 224 ASP A O 1
ATOM 1733 N N . LEU A 1 225 ? 19.998 -0.422 -8.507 1.00 94.88 225 LEU A N 1
ATOM 1734 C CA . LEU A 1 225 ? 18.968 0.518 -8.948 1.00 94.88 225 LEU A CA 1
ATOM 1735 C C . LEU A 1 225 ? 19.569 1.898 -9.240 1.00 94.88 225 LEU A C 1
ATOM 1737 O O . LEU A 1 225 ? 19.319 2.470 -10.303 1.00 94.88 225 LEU A O 1
ATOM 1741 N N . LEU A 1 226 ? 20.364 2.433 -8.313 1.00 95.31 226 LEU A N 1
ATOM 1742 C CA . LEU A 1 226 ? 20.951 3.765 -8.415 1.00 95.31 226 LEU A CA 1
ATOM 1743 C C . LEU A 1 226 ? 21.923 3.857 -9.593 1.00 95.31 226 LEU A C 1
ATOM 1745 O O . LEU A 1 226 ? 21.821 4.787 -10.396 1.00 95.31 226 LEU A O 1
ATOM 1749 N N . ALA A 1 227 ? 22.818 2.876 -9.737 1.00 92.00 227 ALA A N 1
ATOM 1750 C CA . ALA A 1 227 ? 23.756 2.809 -10.852 1.00 92.00 227 ALA A CA 1
ATOM 1751 C C . ALA A 1 227 ? 23.017 2.811 -12.197 1.00 92.00 227 ALA A C 1
ATOM 1753 O O . ALA A 1 227 ? 23.390 3.536 -13.126 1.00 92.00 227 ALA A O 1
ATOM 1754 N N . ARG A 1 228 ? 21.913 2.058 -12.298 1.00 91.12 228 ARG A N 1
ATOM 1755 C CA . ARG A 1 228 ? 21.120 2.012 -13.527 1.00 91.12 228 ARG A CA 1
ATOM 1756 C C . ARG A 1 228 ? 20.335 3.297 -13.784 1.00 91.12 228 ARG A C 1
ATOM 1758 O O . ARG A 1 228 ? 20.277 3.724 -14.935 1.00 91.12 228 ARG A O 1
ATOM 1765 N N . LEU A 1 229 ? 19.765 3.929 -12.758 1.00 89.88 229 LEU A N 1
ATOM 1766 C CA . LEU A 1 229 ? 19.086 5.223 -12.894 1.00 89.88 229 LEU A CA 1
ATOM 1767 C C . LEU A 1 229 ? 20.044 6.311 -13.399 1.00 89.88 229 LEU A C 1
ATOM 1769 O O . LEU A 1 229 ? 19.682 7.071 -14.298 1.00 89.88 229 LEU A O 1
ATOM 1773 N N . VAL A 1 230 ? 21.275 6.347 -12.877 1.00 89.38 230 VAL A N 1
ATOM 1774 C CA . VAL A 1 230 ? 22.333 7.256 -13.346 1.00 89.38 230 VAL A CA 1
ATOM 1775 C C . VAL A 1 230 ? 22.662 6.991 -14.814 1.00 89.38 230 VAL A C 1
ATOM 1777 O O . VAL A 1 230 ? 22.622 7.919 -15.619 1.00 89.38 230 VAL A O 1
ATOM 1780 N N . ALA A 1 231 ? 22.886 5.730 -15.193 1.00 83.69 231 ALA A N 1
ATOM 1781 C CA . ALA A 1 231 ? 23.184 5.371 -16.578 1.00 83.69 231 ALA A CA 1
ATOM 1782 C C . ALA A 1 231 ? 22.054 5.760 -17.552 1.00 83.69 231 ALA A C 1
ATOM 1784 O O . ALA A 1 231 ? 22.321 6.260 -18.645 1.00 83.69 231 ALA A O 1
ATOM 1785 N N . VAL A 1 232 ? 20.787 5.566 -17.162 1.00 83.88 232 VAL A N 1
ATOM 1786 C CA . VAL A 1 232 ? 19.625 5.974 -17.971 1.00 83.88 232 VAL A CA 1
ATOM 1787 C C . VAL A 1 232 ? 19.562 7.494 -18.108 1.00 83.88 232 VAL A C 1
ATOM 1789 O O . VAL A 1 232 ? 19.395 7.995 -19.219 1.00 83.88 232 VAL A O 1
ATOM 1792 N N . ARG A 1 233 ? 19.729 8.237 -17.007 1.00 83.75 233 ARG A N 1
ATOM 1793 C CA . ARG A 1 233 ? 19.765 9.707 -17.022 1.00 83.75 233 ARG A CA 1
ATOM 1794 C C . ARG A 1 233 ? 20.848 10.220 -17.971 1.00 83.75 233 ARG A C 1
ATOM 1796 O O . ARG A 1 233 ? 20.563 11.064 -18.816 1.00 83.75 233 ARG A O 1
ATOM 1803 N N . ASP A 1 234 ? 22.064 9.702 -17.845 1.00 79.69 234 ASP A N 1
ATOM 1804 C CA . ASP A 1 234 ? 23.212 10.166 -18.627 1.00 79.69 234 ASP A CA 1
ATOM 1805 C C . ASP A 1 234 ? 23.039 9.838 -20.117 1.00 79.69 234 ASP A C 1
ATOM 1807 O O . ASP A 1 234 ? 23.308 10.683 -20.971 1.00 79.69 234 ASP A O 1
ATOM 1811 N N . GLY A 1 235 ? 22.484 8.664 -20.441 1.00 75.25 235 GLY A N 1
ATOM 1812 C CA . GLY A 1 235 ? 22.137 8.295 -21.816 1.00 75.25 235 GLY A CA 1
ATOM 1813 C C . GLY A 1 235 ? 21.069 9.200 -22.444 1.00 75.25 235 GLY A C 1
ATOM 1814 O O . GLY A 1 235 ? 21.182 9.564 -23.618 1.00 75.25 235 GLY A O 1
ATOM 1815 N N . LEU A 1 236 ? 20.061 9.609 -21.665 1.00 71.50 236 LEU A N 1
ATOM 1816 C CA . LEU A 1 236 ? 19.027 10.552 -22.110 1.00 71.50 236 LEU A CA 1
ATOM 1817 C C . LEU A 1 236 ? 19.588 11.963 -22.345 1.00 71.50 236 LEU A C 1
ATOM 1819 O O . LEU A 1 236 ? 19.174 12.627 -23.290 1.00 71.50 236 LEU A O 1
ATOM 1823 N N . ILE A 1 237 ? 20.545 12.414 -21.526 1.00 69.50 237 ILE A N 1
ATOM 1824 C CA . ILE A 1 237 ? 21.211 13.718 -21.696 1.00 69.50 237 ILE A CA 1
ATOM 1825 C C . ILE A 1 237 ? 22.130 13.709 -22.926 1.00 69.50 237 ILE A C 1
ATOM 1827 O O . ILE A 1 237 ? 22.126 14.659 -23.708 1.00 69.50 237 ILE A O 1
ATOM 1831 N N . ALA A 1 238 ? 22.905 12.636 -23.114 1.00 64.00 238 ALA A N 1
ATOM 1832 C CA . ALA A 1 238 ? 23.866 12.513 -24.211 1.00 64.00 238 ALA A CA 1
ATOM 1833 C C . ALA A 1 238 ? 23.205 12.362 -25.593 1.00 64.00 238 ALA A C 1
ATOM 1835 O O . ALA A 1 238 ? 23.834 12.646 -26.613 1.00 64.00 238 ALA A O 1
ATOM 1836 N N . THR A 1 239 ? 21.939 11.938 -25.636 1.00 56.12 239 THR A N 1
ATOM 1837 C CA . THR A 1 239 ? 21.192 11.701 -26.876 1.00 56.12 239 THR A CA 1
ATOM 1838 C C . THR A 1 239 ? 20.056 12.721 -27.008 1.00 56.12 239 THR A C 1
ATOM 1840 O O . THR A 1 239 ? 18.909 12.402 -26.690 1.00 56.12 239 THR A O 1
ATOM 1843 N N . PRO A 1 240 ? 20.313 13.961 -27.473 1.00 50.12 240 PRO A N 1
ATOM 1844 C CA . PRO A 1 240 ? 19.246 14.935 -27.664 1.00 50.12 240 PRO A CA 1
ATOM 1845 C C . PRO A 1 240 ? 18.218 14.375 -28.653 1.00 50.12 240 PRO A C 1
ATOM 1847 O O . PRO A 1 240 ? 18.574 13.940 -29.751 1.00 50.12 240 PRO A O 1
ATOM 1850 N N . HIS A 1 241 ? 16.942 14.363 -28.254 1.00 51.34 241 HIS A N 1
ATOM 1851 C CA . HIS A 1 241 ? 15.835 13.858 -29.064 1.00 51.34 241 HIS A CA 1
ATOM 1852 C C . HIS A 1 241 ? 15.922 14.382 -30.509 1.00 51.34 241 HIS A C 1
ATOM 1854 O O . HIS A 1 241 ? 15.654 15.557 -30.776 1.00 51.34 241 HIS A O 1
ATOM 1860 N N . ARG A 1 242 ? 16.226 13.505 -31.479 1.00 42.28 242 ARG A N 1
ATOM 1861 C CA . ARG A 1 242 ? 15.874 13.779 -32.876 1.00 42.28 242 ARG A CA 1
ATOM 1862 C C . ARG A 1 242 ? 14.354 13.861 -32.918 1.00 42.28 242 ARG A C 1
ATOM 1864 O O . ARG A 1 242 ? 13.683 12.866 -32.653 1.00 42.28 242 ARG A O 1
ATOM 1871 N N . ARG A 1 243 ? 13.812 15.047 -33.226 1.00 34.34 243 ARG A N 1
ATOM 1872 C CA . ARG A 1 243 ? 12.380 15.203 -33.518 1.00 34.34 243 ARG A CA 1
ATOM 1873 C C . ARG A 1 243 ? 11.986 14.108 -34.516 1.00 34.34 243 ARG A C 1
ATOM 1875 O O . ARG A 1 243 ? 12.658 14.010 -35.548 1.00 34.34 243 ARG A O 1
ATOM 1882 N N . PRO A 1 244 ? 10.944 13.301 -34.256 1.00 35.69 244 PRO A N 1
ATOM 1883 C CA . PRO A 1 244 ? 10.444 12.408 -35.284 1.00 35.69 244 PRO A CA 1
ATOM 1884 C C . PRO A 1 244 ? 10.071 13.261 -36.499 1.00 35.69 244 PRO A C 1
ATOM 1886 O O . PRO A 1 244 ? 9.457 14.327 -36.367 1.00 35.69 244 PRO A O 1
ATOM 1889 N N . SER A 1 245 ? 10.507 12.832 -37.685 1.00 32.12 245 SER A N 1
ATOM 1890 C CA . SER A 1 245 ? 10.033 13.414 -38.936 1.00 32.12 245 SER A CA 1
ATOM 1891 C C . SER A 1 245 ? 8.508 13.358 -38.910 1.00 32.12 245 SER A C 1
ATOM 1893 O O . SER A 1 245 ? 7.927 12.341 -38.537 1.00 32.12 245 SER A O 1
ATOM 1895 N N . ARG A 1 246 ? 7.865 14.490 -39.217 1.00 28.67 246 ARG A N 1
ATOM 1896 C CA . ARG A 1 246 ? 6.407 14.662 -39.200 1.00 28.67 246 ARG A CA 1
ATOM 1897 C C . ARG A 1 246 ? 5.727 13.543 -40.005 1.00 28.67 246 ARG A C 1
ATOM 1899 O O . ARG A 1 246 ? 5.556 13.670 -41.214 1.00 28.67 246 ARG A O 1
ATOM 1906 N N . SER A 1 247 ? 5.323 12.471 -39.330 1.00 30.98 247 SER A N 1
ATOM 1907 C CA . SER A 1 247 ? 4.266 11.576 -39.785 1.00 30.98 247 SER A CA 1
ATOM 1908 C C . SER A 1 247 ? 2.936 12.167 -39.331 1.00 30.98 247 SER A C 1
ATOM 1910 O O . SER A 1 247 ? 2.849 12.870 -38.327 1.00 30.98 247 SER A O 1
ATOM 1912 N N . ARG A 1 248 ? 1.914 11.980 -40.152 1.00 30.67 248 ARG A N 1
ATOM 1913 C CA . ARG A 1 248 ? 0.817 12.921 -40.379 1.00 30.67 248 ARG A CA 1
ATOM 1914 C C . ARG A 1 248 ? -0.337 12.791 -39.370 1.00 30.67 248 ARG A C 1
ATOM 1916 O O . ARG A 1 248 ? -1.490 12.780 -39.776 1.00 30.67 248 ARG A O 1
ATOM 1923 N N . TYR A 1 249 ? -0.037 12.731 -38.073 1.00 29.75 249 TYR A N 1
ATOM 1924 C CA . TYR A 1 249 ? -1.038 12.800 -37.004 1.00 29.75 249 TYR A CA 1
ATOM 1925 C C . TYR A 1 249 ? -0.584 13.815 -35.948 1.00 29.75 249 TYR A C 1
ATOM 1927 O O . TYR A 1 249 ? 0.350 13.580 -35.190 1.00 29.75 249 TYR A O 1
ATOM 1935 N N . CYS A 1 250 ? -1.195 15.002 -35.981 1.00 24.83 250 CYS A N 1
ATOM 1936 C CA . CYS A 1 250 ? -0.953 16.084 -35.031 1.00 24.83 250 CYS A CA 1
ATOM 1937 C C . CYS A 1 250 ? -1.364 15.671 -33.610 1.00 24.83 250 CYS A C 1
ATOM 1939 O O . CYS A 1 250 ? -2.557 15.618 -33.331 1.00 24.83 250 CYS A O 1
ATOM 1941 N N . CYS A 1 251 ? -0.385 15.512 -32.719 1.00 26.14 251 CYS A N 1
ATOM 1942 C CA . CYS A 1 251 ? -0.531 15.757 -31.284 1.00 26.14 251 CYS A CA 1
ATOM 1943 C C . CYS A 1 251 ? 0.498 16.827 -30.876 1.00 26.14 251 CYS A C 1
ATOM 1945 O O . CYS A 1 251 ? 1.626 16.848 -31.376 1.00 26.14 251 CYS A O 1
ATOM 1947 N N . SER A 1 252 ? 0.057 17.773 -30.048 1.00 26.84 252 SER A N 1
ATOM 1948 C CA . SER A 1 252 ? 0.792 18.968 -29.605 1.00 26.84 252 SER A CA 1
ATOM 1949 C C . SER A 1 252 ? 1.957 18.637 -28.647 1.00 26.84 252 SER A C 1
ATOM 1951 O O . SER A 1 252 ? 2.080 17.495 -28.210 1.00 26.84 252 SER A O 1
ATOM 1953 N N . PRO A 1 253 ? 2.866 19.591 -28.351 1.00 30.09 253 PRO A N 1
ATOM 1954 C CA . PRO A 1 253 ? 4.170 19.290 -27.773 1.00 30.09 253 PRO A CA 1
ATOM 1955 C C . PRO A 1 253 ? 4.114 18.866 -26.298 1.00 30.09 253 PRO A C 1
ATOM 1957 O O . PRO A 1 253 ? 3.475 19.493 -25.460 1.00 30.09 253 PRO A O 1
ATOM 1960 N N . VAL A 1 254 ? 4.883 17.809 -26.045 1.00 32.94 254 VAL A N 1
ATOM 1961 C CA . VAL A 1 254 ? 5.269 17.151 -24.792 1.00 32.94 254 VAL A CA 1
ATOM 1962 C C . VAL A 1 254 ? 5.503 18.126 -23.624 1.00 32.94 254 VAL A C 1
ATOM 1964 O O . VAL A 1 254 ? 6.379 18.990 -23.688 1.00 32.94 254 VAL A O 1
ATOM 1967 N N . GLY A 1 255 ? 4.741 17.940 -22.540 1.00 25.45 255 GLY A N 1
ATOM 1968 C CA . GLY A 1 255 ? 5.010 18.500 -21.210 1.00 25.45 255 GLY A CA 1
ATOM 1969 C C . GLY A 1 255 ? 6.150 17.767 -20.477 1.00 25.45 255 GLY A C 1
ATOM 1970 O O . GLY A 1 255 ? 6.645 16.751 -20.962 1.00 25.45 255 GLY A O 1
ATOM 1971 N N . PRO A 1 256 ? 6.616 18.275 -19.320 1.00 23.25 256 PRO A N 1
ATOM 1972 C CA . PRO A 1 256 ? 7.852 17.823 -18.685 1.00 23.25 256 PRO A CA 1
ATOM 1973 C C . PRO A 1 256 ? 7.805 16.351 -18.254 1.00 23.25 256 PRO A C 1
ATOM 1975 O O . PRO A 1 256 ? 6.777 15.842 -17.811 1.00 23.25 256 PRO A O 1
ATOM 1978 N N . ILE A 1 257 ? 8.968 15.702 -18.347 1.00 29.28 257 ILE A N 1
ATOM 1979 C CA . ILE A 1 257 ? 9.246 14.324 -17.923 1.00 29.28 257 ILE A CA 1
ATOM 1980 C C . ILE A 1 257 ? 8.785 14.126 -16.469 1.00 29.28 257 ILE A C 1
ATOM 1982 O O . ILE A 1 257 ? 9.340 14.731 -15.551 1.00 29.28 257 ILE A O 1
ATOM 1986 N N . ARG A 1 258 ? 7.786 13.261 -16.255 1.00 24.98 258 ARG A N 1
ATOM 1987 C CA . ARG A 1 258 ? 7.340 12.815 -14.926 1.00 24.98 258 ARG A CA 1
ATOM 1988 C C . ARG A 1 258 ? 7.758 11.360 -14.711 1.00 24.98 258 ARG A C 1
ATOM 1990 O O . ARG A 1 258 ? 7.368 10.484 -15.474 1.00 24.98 258 ARG A O 1
ATOM 1997 N N . TRP A 1 259 ? 8.557 11.122 -13.674 1.00 30.61 259 TRP A N 1
ATOM 1998 C CA . TRP A 1 259 ? 8.987 9.794 -13.233 1.00 30.61 259 TRP A CA 1
ATOM 1999 C C . TRP A 1 259 ? 8.033 9.270 -12.161 1.00 30.61 259 TRP A C 1
ATOM 2001 O O . TRP A 1 259 ? 7.785 9.976 -11.186 1.00 30.61 259 TRP A O 1
ATOM 2011 N N . TRP A 1 260 ? 7.546 8.035 -12.305 1.00 36.06 260 TRP A N 1
ATOM 2012 C CA . TRP A 1 260 ? 6.709 7.392 -11.291 1.00 36.06 260 TRP A CA 1
ATOM 2013 C C . TRP A 1 260 ? 7.157 5.957 -11.027 1.00 36.06 260 TRP A C 1
ATOM 2015 O O . TRP A 1 260 ? 7.115 5.102 -11.909 1.00 36.06 260 TRP A O 1
ATOM 2025 N N . GLY A 1 261 ? 7.561 5.703 -9.783 1.00 25.94 261 GLY A N 1
ATOM 2026 C CA . GLY A 1 261 ? 7.575 4.373 -9.194 1.00 25.94 261 GLY A CA 1
ATOM 2027 C C . GLY A 1 261 ? 6.242 4.148 -8.490 1.00 25.94 261 GLY A C 1
ATOM 2028 O O . GLY A 1 261 ? 6.012 4.717 -7.430 1.00 25.94 261 GLY A O 1
ATOM 2029 N N . ARG A 1 262 ? 5.360 3.338 -9.079 1.00 31.39 262 ARG A N 1
ATOM 2030 C CA . ARG A 1 262 ? 4.225 2.730 -8.376 1.00 31.39 262 ARG A CA 1
ATOM 2031 C C . ARG A 1 262 ? 4.175 1.250 -8.727 1.00 31.39 262 ARG A C 1
ATOM 2033 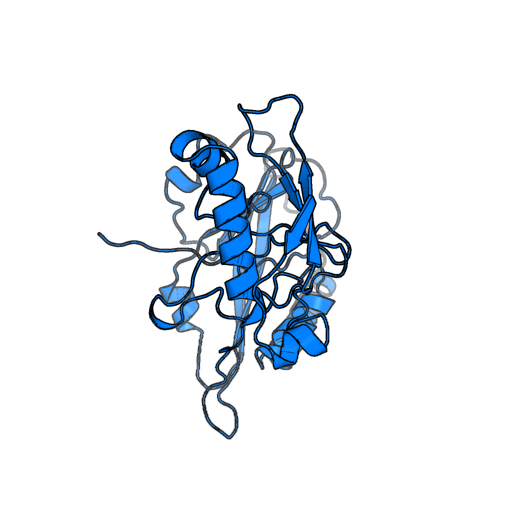O O . ARG A 1 262 ? 4.218 0.859 -9.890 1.00 31.39 262 ARG A O 1
ATOM 2040 N N . THR A 1 263 ? 4.202 0.438 -7.680 1.00 31.03 263 THR A N 1
ATOM 2041 C CA . THR A 1 263 ? 4.279 -1.018 -7.709 1.00 31.03 263 THR A CA 1
ATOM 2042 C C . THR A 1 263 ? 3.016 -1.612 -8.307 1.00 31.03 263 THR A C 1
ATOM 2044 O O . THR A 1 263 ? 1.940 -1.506 -7.725 1.00 31.03 263 THR A O 1
ATOM 2047 N N . ALA A 1 264 ? 3.163 -2.305 -9.429 1.00 25.84 264 ALA A N 1
ATOM 2048 C CA . ALA A 1 264 ? 2.172 -3.261 -9.877 1.00 25.84 264 ALA A CA 1
ATOM 2049 C C . ALA A 1 264 ? 2.558 -4.667 -9.448 1.00 25.84 264 ALA A C 1
ATOM 2051 O O . ALA A 1 264 ? 3.712 -5.069 -9.604 1.00 25.84 264 ALA A O 1
ATOM 2052 N N . ARG A 1 265 ? 1.556 -5.445 -9.039 1.00 32.41 265 ARG A N 1
ATOM 2053 C CA . ARG A 1 265 ? 1.488 -6.858 -9.401 1.00 32.41 265 ARG A CA 1
ATOM 2054 C C . ARG A 1 265 ? 0.064 -7.233 -9.779 1.00 32.41 265 ARG A C 1
ATOM 2056 O O . ARG A 1 265 ? -0.892 -6.968 -9.060 1.00 32.41 265 ARG A O 1
ATOM 2063 N N . SER A 1 266 ? -0.002 -7.853 -10.945 1.00 27.27 266 SER A N 1
ATOM 2064 C CA . SER A 1 266 ? -1.084 -8.636 -11.509 1.00 27.27 266 SER A CA 1
ATOM 2065 C C . SER A 1 266 ? -1.311 -9.926 -10.710 1.00 27.27 266 SER A C 1
ATOM 2067 O O . SER A 1 266 ? -0.366 -10.514 -10.181 1.00 27.27 266 SER A O 1
ATOM 2069 N N . ARG A 1 267 ? -2.555 -10.421 -10.694 1.00 27.12 267 ARG A N 1
ATOM 2070 C CA . ARG A 1 267 ? -2.824 -11.861 -10.593 1.00 27.12 267 ARG A CA 1
ATOM 2071 C C . ARG A 1 267 ? -3.167 -12.377 -11.988 1.00 27.12 267 ARG A C 1
ATOM 2073 O O . ARG A 1 267 ? -4.103 -11.893 -12.617 1.00 27.12 267 ARG A O 1
ATOM 2080 N N . PHE A 1 268 ? -2.400 -13.364 -12.439 1.00 23.67 268 PHE A N 1
ATOM 2081 C CA . PHE A 1 268 ? -2.906 -14.410 -13.317 1.00 23.67 268 PHE A CA 1
ATOM 2082 C C . PHE A 1 268 ? -3.733 -15.355 -12.443 1.00 23.67 268 PHE A C 1
ATOM 2084 O O . PHE A 1 268 ? -3.236 -15.832 -11.425 1.00 23.67 268 PHE A O 1
ATOM 2091 N N . ALA A 1 269 ? -4.978 -15.603 -12.834 1.00 22.77 269 ALA A N 1
ATOM 2092 C CA . ALA A 1 269 ? -5.743 -16.758 -12.394 1.00 22.77 269 ALA A CA 1
ATOM 2093 C C . ALA A 1 269 ? -5.874 -17.680 -13.611 1.00 22.77 269 ALA A C 1
ATOM 2095 O O . ALA A 1 269 ? -6.487 -17.304 -14.611 1.00 22.77 269 ALA A O 1
ATOM 2096 N N . HIS A 1 270 ? -5.243 -18.851 -13.543 1.00 21.08 270 HIS A N 1
ATOM 2097 C CA . HIS A 1 270 ? -5.794 -20.022 -14.211 1.00 21.08 270 HIS A CA 1
ATOM 2098 C C . HIS A 1 270 ? -6.966 -20.529 -13.361 1.00 21.08 270 HIS A C 1
ATOM 2100 O O . HIS A 1 270 ? -6.994 -20.285 -12.154 1.00 21.08 270 HIS A O 1
ATOM 2106 N N . ILE A 1 271 ? -7.919 -21.153 -14.052 1.00 26.84 271 ILE A N 1
ATOM 2107 C CA . ILE A 1 271 ? -9.095 -21.878 -13.546 1.00 26.84 271 ILE A CA 1
ATOM 2108 C C . ILE A 1 271 ? -8.785 -22.641 -12.256 1.00 26.84 271 ILE A C 1
ATOM 2110 O O . ILE A 1 271 ? -7.724 -23.305 -12.226 1.00 26.84 271 ILE A O 1
#

Secondary structure (DSSP, 8-state):
-EEE----HHHHHHTB-TTS-BSEEE-EEEPPTTTTTSPPEEE--TT--TTSTTBPP--TTS---B--SSS-HHHHHHHHHHHHHHHHHHHHHHHHHTT-SS-GGG--PPPP-TT---EEE--HHHHHTT--TEEEEEEEEEEEEEETTTTEEEEEESTT-PPPHHHHTT---TT-EEEEEEEEEEEEEEETTEE----S---S---SHHHHHHHHHHTT-HHHHHHHHHHHHHHHHHS---PPP--S-----------------PPP---

Sequence (271 aa):
MVIHTELPAVWRAAGQSPFGVQMDEVVTIALHDRFPLVSPWIRLRDDFPRIHPHIQPGKAGSFVEPCLVLGSPREVVQARGFVGLVEQLVEWLDRAAELDLNDPAHGWEPVRRDTISDIIACDPDRVRSHVTLAGGTALFTTSYIHYPKSDMFKLLLGSNCILPPALIGPILTRDDDIGSGLTLLAWPGSGPQGPIVADFYLPETVATVGDLIDRANLYGCRDDLLARLVAVRDGLIATPHRRPSRSRYCCSPVGPIRWWGRTARSRFAHI

Radius of gyration: 22.35 Å; chains: 1; bounding box: 52×41×72 Å

pLDDT: mean 78.42, std 20.58, range [21.08, 97.25]

Foldseek 3Di:
DWDQAPDDPVQVVVQAFPQGQGRTWDKDFADDPPPPVAATFIFTDQPRDLLAPQWEADENSDTTGGNLDPDGVSVQCVPPNPVSSVVSVNVCSNCSSVSNNDDVVVPDDDHDHPLAPEEEFEDVVVVVVVDDQAWAKDKFKWKWKADPVSRYIYIYTHPPGDDDCVRVDPDPDPPIDIDIDMDMDTAAHADPVGQQDPPGDDGNHDDDPVSVLVVVVSRRGNVNVVVVVVVVVVVPVVDPDPDPDDDPDDDDDDDDDDDDDDDDDDDDDDD